Protein AF-A0A7C1G8N1-F1 (afdb_monomer_lite)

Structure (mmCIF, N/CA/C/O backbone):
data_AF-A0A7C1G8N1-F1
#
_entry.id   AF-A0A7C1G8N1-F1
#
loop_
_atom_site.group_PDB
_atom_site.id
_atom_site.type_symbol
_atom_site.label_atom_id
_atom_site.label_alt_id
_atom_site.label_comp_id
_atom_site.label_asym_id
_atom_site.label_entity_id
_atom_site.label_seq_id
_atom_site.pdbx_PDB_ins_code
_atom_site.Cartn_x
_atom_site.Cartn_y
_atom_site.Cartn_z
_atom_site.occupancy
_atom_site.B_iso_or_equiv
_atom_site.auth_seq_id
_atom_site.auth_comp_id
_atom_site.auth_asym_id
_atom_site.auth_atom_id
_atom_site.pdbx_PDB_model_num
ATOM 1 N N . MET A 1 1 ? 39.750 -7.273 -23.160 1.00 39.16 1 MET A N 1
ATOM 2 C CA . MET A 1 1 ? 38.317 -7.618 -23.248 1.00 39.16 1 MET A CA 1
ATOM 3 C C . MET A 1 1 ? 37.684 -7.225 -21.928 1.00 39.16 1 MET A C 1
ATOM 5 O O . MET A 1 1 ? 37.969 -7.877 -20.934 1.00 39.16 1 MET A O 1
ATOM 9 N N . GLY A 1 2 ? 36.960 -6.104 -21.889 1.00 48.25 2 GLY A N 1
ATOM 10 C CA . GLY A 1 2 ? 36.219 -5.700 -20.692 1.00 48.25 2 GLY A CA 1
ATOM 11 C C . GLY A 1 2 ? 35.020 -6.625 -20.509 1.00 48.25 2 GLY A C 1
ATOM 12 O O . GLY A 1 2 ? 34.339 -6.934 -21.484 1.00 48.25 2 GLY A O 1
ATOM 13 N N . VAL A 1 3 ? 34.811 -7.122 -19.295 1.00 52.34 3 VAL A N 1
ATOM 14 C CA . VAL A 1 3 ? 33.658 -7.964 -18.966 1.00 52.34 3 VAL A CA 1
ATOM 15 C C . VAL A 1 3 ? 32.411 -7.081 -19.012 1.00 52.34 3 VAL A C 1
ATOM 17 O O . VAL A 1 3 ? 32.377 -6.035 -18.369 1.00 52.34 3 VAL A O 1
ATOM 20 N N . LEU A 1 4 ? 31.404 -7.473 -19.796 1.00 62.47 4 LEU A N 1
ATOM 21 C CA . LEU A 1 4 ? 30.085 -6.843 -19.753 1.00 62.47 4 LEU A CA 1
ATOM 22 C C . LEU A 1 4 ? 29.439 -7.223 -18.416 1.00 62.47 4 LEU A C 1
ATOM 24 O O . LEU A 1 4 ? 28.955 -8.343 -18.256 1.00 62.47 4 LEU A O 1
ATOM 28 N N . GLU A 1 5 ? 29.491 -6.329 -17.431 1.00 71.38 5 GLU A N 1
ATOM 29 C CA . GLU A 1 5 ? 28.853 -6.576 -16.140 1.00 71.38 5 GLU A CA 1
ATOM 30 C C . GLU A 1 5 ? 27.333 -6.423 -16.268 1.00 71.38 5 GLU A C 1
ATOM 32 O O . GLU A 1 5 ? 26.799 -5.318 -16.396 1.00 71.38 5 GLU A O 1
ATOM 37 N N . GLU A 1 6 ? 26.619 -7.552 -16.229 1.00 81.25 6 GLU A N 1
ATOM 38 C CA . GLU A 1 6 ? 25.166 -7.548 -16.069 1.00 81.25 6 GLU A CA 1
ATOM 39 C C . GLU A 1 6 ? 24.808 -6.919 -14.716 1.00 81.25 6 GLU A C 1
ATOM 41 O O . GLU A 1 6 ? 25.308 -7.335 -13.668 1.00 81.25 6 GLU A O 1
ATOM 46 N N . ARG A 1 7 ? 23.897 -5.941 -14.719 1.00 85.56 7 ARG A N 1
ATOM 47 C CA . ARG A 1 7 ? 23.351 -5.380 -13.480 1.00 85.56 7 ARG A CA 1
ATOM 48 C C . ARG A 1 7 ? 22.032 -6.036 -13.143 1.00 85.56 7 ARG A C 1
ATOM 50 O O . ARG A 1 7 ? 21.116 -6.088 -13.961 1.00 85.56 7 ARG A O 1
ATOM 57 N N . PHE A 1 8 ? 21.926 -6.477 -11.900 1.00 90.94 8 PHE A N 1
ATOM 58 C CA . PHE A 1 8 ? 20.728 -7.089 -11.359 1.00 90.94 8 PHE A CA 1
ATOM 59 C C . PHE A 1 8 ? 20.301 -6.373 -10.086 1.00 90.94 8 PHE A C 1
ATOM 61 O O . PHE A 1 8 ? 21.121 -6.106 -9.206 1.00 90.94 8 PHE A O 1
ATOM 68 N N . PHE A 1 9 ? 19.013 -6.064 -9.980 1.00 92.62 9 PHE A N 1
ATOM 69 C CA . PHE A 1 9 ? 18.441 -5.519 -8.757 1.00 92.62 9 PHE A CA 1
ATOM 70 C C . PHE A 1 9 ? 17.003 -5.993 -8.559 1.00 92.62 9 PHE A C 1
ATOM 72 O O . PHE A 1 9 ? 16.315 -6.405 -9.494 1.00 92.62 9 PHE A O 1
ATOM 79 N N . LYS A 1 10 ? 16.566 -5.942 -7.301 1.00 93.12 10 LYS A N 1
ATOM 80 C CA . LYS A 1 10 ? 15.246 -6.379 -6.854 1.00 93.12 10 LYS A CA 1
ATOM 81 C C . LYS A 1 10 ? 14.488 -5.190 -6.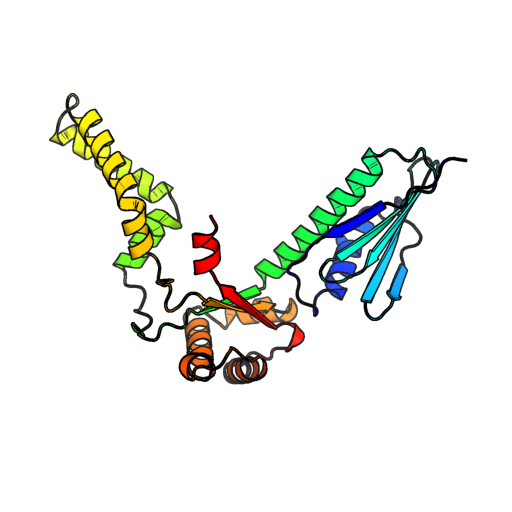283 1.00 93.12 10 LYS A C 1
ATOM 83 O O . LYS A 1 10 ? 15.051 -4.436 -5.491 1.00 93.12 10 LYS A O 1
ATOM 88 N N . ILE A 1 11 ? 13.226 -5.044 -6.665 1.00 90.19 11 ILE A N 1
ATOM 89 C CA . ILE A 1 11 ? 12.316 -4.031 -6.127 1.00 90.19 11 ILE A CA 1
ATOM 90 C C . ILE A 1 11 ? 11.229 -4.767 -5.348 1.00 90.19 11 ILE A C 1
ATOM 92 O O . ILE A 1 11 ? 10.489 -5.566 -5.919 1.00 90.19 11 ILE A O 1
ATOM 96 N N . GLN A 1 12 ? 11.155 -4.541 -4.035 1.00 87.62 12 GLN A N 1
ATOM 97 C CA . GLN A 1 12 ? 10.036 -5.060 -3.248 1.00 87.62 12 GLN A CA 1
ATOM 98 C C . GLN A 1 12 ? 8.759 -4.340 -3.655 1.00 87.62 12 GLN A C 1
ATOM 100 O O . GLN A 1 12 ? 8.785 -3.131 -3.872 1.00 87.62 12 GLN A O 1
ATOM 105 N N . THR A 1 13 ? 7.665 -5.090 -3.753 1.00 82.12 13 THR A N 1
ATOM 106 C CA . THR A 1 13 ? 6.373 -4.529 -4.127 1.00 82.12 13 THR A CA 1
ATOM 107 C C . THR A 1 13 ? 5.274 -5.013 -3.194 1.00 82.12 13 THR A C 1
ATOM 109 O O . THR A 1 13 ? 5.288 -6.154 -2.729 1.00 82.12 13 THR A O 1
ATOM 112 N N . GLU A 1 14 ? 4.308 -4.148 -2.904 1.00 76.19 14 GLU A N 1
ATOM 113 C CA . GLU A 1 14 ? 3.117 -4.516 -2.130 1.00 76.19 14 GLU A CA 1
ATOM 114 C C . GLU A 1 14 ? 1.948 -4.991 -3.005 1.00 76.19 14 GLU A C 1
ATOM 116 O O . GLU A 1 14 ? 0.894 -5.365 -2.485 1.00 76.19 14 GLU A O 1
ATOM 121 N N . VAL A 1 15 ? 2.137 -5.009 -4.325 1.00 77.00 15 VAL A N 1
ATOM 122 C CA . VAL A 1 15 ? 1.122 -5.397 -5.305 1.00 77.00 15 VAL A CA 1
ATOM 123 C C . VAL A 1 15 ? 0.741 -6.872 -5.137 1.00 77.00 15 VAL A C 1
ATOM 125 O O . VAL A 1 15 ? 1.596 -7.758 -5.052 1.00 77.00 15 VAL A O 1
ATOM 128 N N . SER A 1 16 ? -0.566 -7.149 -5.110 1.00 73.50 16 SER A N 1
ATOM 129 C CA . SER A 1 16 ? -1.076 -8.524 -5.059 1.00 73.50 16 SER A CA 1
ATOM 130 C C . SER A 1 16 ? -0.846 -9.273 -6.384 1.00 73.50 16 SER A C 1
ATOM 132 O O . SER A 1 16 ? -0.759 -8.639 -7.439 1.00 73.50 16 SER A O 1
ATOM 134 N N . PRO A 1 17 ? -0.770 -10.619 -6.373 1.00 75.31 17 PRO A N 1
ATOM 135 C CA . PRO A 1 17 ? -0.497 -11.409 -7.576 1.00 75.31 17 PRO A CA 1
ATOM 136 C C . PRO A 1 17 ? -1.409 -11.100 -8.774 1.00 75.31 17 PRO A C 1
ATOM 138 O O . PRO A 1 17 ? -0.919 -11.078 -9.900 1.00 75.31 17 PRO A O 1
ATOM 141 N N . ALA A 1 18 ? -2.685 -10.769 -8.536 1.00 77.81 18 ALA A N 1
ATOM 142 C CA . ALA A 1 18 ? -3.655 -10.414 -9.579 1.00 77.81 18 ALA A CA 1
ATOM 143 C C . ALA A 1 18 ? -3.198 -9.266 -10.493 1.00 77.81 18 ALA A C 1
ATOM 145 O O . ALA A 1 18 ? -3.521 -9.246 -11.676 1.00 77.81 18 ALA A O 1
ATOM 146 N N . TYR A 1 19 ? -2.424 -8.320 -9.956 1.00 83.62 19 TYR A N 1
ATOM 147 C CA . TYR A 1 19 ? -2.029 -7.100 -10.662 1.00 83.62 19 TYR A CA 1
ATOM 148 C C . TYR A 1 19 ? -0.578 -7.140 -11.154 1.00 83.62 19 TYR A C 1
ATOM 150 O O . TYR A 1 19 ? -0.055 -6.137 -11.635 1.00 83.62 19 TYR A O 1
ATOM 158 N N . GLN A 1 20 ? 0.098 -8.289 -11.060 1.00 83.94 20 GLN A N 1
ATOM 159 C CA . GLN A 1 20 ? 1.473 -8.435 -11.546 1.00 83.94 20 GLN A CA 1
ATOM 160 C C . GLN A 1 20 ? 1.572 -8.288 -13.073 1.00 83.94 20 GLN A C 1
ATOM 162 O O . GLN A 1 20 ? 2.489 -7.628 -13.564 1.00 83.94 20 GLN A O 1
ATOM 167 N N . SER A 1 21 ? 0.609 -8.829 -13.828 1.00 85.94 21 SER A N 1
ATOM 168 C CA . SER A 1 21 ? 0.533 -8.614 -15.285 1.00 85.94 21 SER A CA 1
ATOM 169 C C . SER A 1 21 ? 0.231 -7.146 -15.617 1.00 85.94 21 SER A C 1
ATOM 171 O O . SER A 1 21 ? 0.841 -6.551 -16.515 1.00 85.94 21 SER A O 1
ATOM 173 N N . ASP A 1 22 ? -0.665 -6.533 -14.838 1.00 89.88 22 ASP A N 1
ATOM 174 C CA . ASP A 1 22 ? -1.043 -5.128 -14.984 1.00 89.88 22 ASP A CA 1
ATOM 175 C C . ASP A 1 22 ? 0.130 -4.190 -14.702 1.00 89.88 22 ASP A C 1
ATOM 177 O O . ASP A 1 22 ? 0.269 -3.178 -15.388 1.00 89.88 22 ASP A O 1
ATOM 181 N N . LEU A 1 23 ? 1.021 -4.547 -13.771 1.00 92.69 23 LEU A N 1
ATOM 182 C CA . LEU A 1 23 ? 2.243 -3.796 -13.507 1.00 92.69 23 LEU A CA 1
ATOM 183 C C . LEU A 1 23 ? 3.134 -3.725 -14.753 1.00 92.69 23 LEU A C 1
ATOM 185 O O . LEU A 1 23 ? 3.598 -2.647 -15.126 1.00 92.69 23 LEU A O 1
ATOM 189 N N . LEU A 1 24 ? 3.357 -4.853 -15.436 1.00 94.06 24 LEU A N 1
ATOM 190 C CA . LEU A 1 24 ? 4.162 -4.869 -16.662 1.00 94.06 24 LEU A CA 1
ATOM 191 C C . LEU A 1 24 ? 3.499 -4.052 -17.775 1.00 94.06 24 LEU A C 1
ATOM 193 O O . LEU A 1 24 ? 4.167 -3.293 -18.481 1.00 94.06 24 LEU A O 1
ATOM 197 N N . MET A 1 25 ? 2.176 -4.164 -17.912 1.00 93.50 25 MET A N 1
ATOM 198 C CA . MET A 1 25 ? 1.410 -3.340 -18.848 1.00 93.50 25 MET A CA 1
ATOM 199 C C . MET A 1 25 ? 1.512 -1.847 -18.500 1.00 93.50 25 MET A C 1
ATOM 201 O O . MET A 1 25 ? 1.612 -1.005 -19.396 1.00 93.50 25 MET A O 1
ATOM 205 N N . PHE A 1 26 ? 1.516 -1.506 -17.213 1.00 94.25 26 PHE A N 1
ATOM 206 C CA . PHE A 1 26 ? 1.665 -0.141 -16.736 1.00 94.25 26 PHE A CA 1
ATOM 207 C C . PHE A 1 26 ? 3.043 0.425 -17.077 1.00 94.25 26 PHE A C 1
ATOM 209 O O . PHE A 1 26 ? 3.115 1.514 -17.647 1.00 94.25 26 PHE A O 1
ATOM 216 N N . ILE A 1 27 ? 4.120 -0.332 -16.834 1.00 95.31 27 ILE A N 1
ATOM 217 C CA . ILE A 1 27 ? 5.485 0.046 -17.235 1.00 95.31 27 ILE A CA 1
ATOM 218 C C . ILE A 1 27 ? 5.538 0.284 -18.744 1.00 95.31 27 ILE A C 1
ATOM 220 O O . ILE A 1 27 ? 5.981 1.341 -19.188 1.00 95.31 27 ILE A O 1
ATOM 224 N N . TYR A 1 28 ? 5.009 -0.637 -19.551 1.00 95.44 28 TYR A N 1
ATOM 225 C CA . TYR A 1 28 ? 4.953 -0.449 -20.999 1.00 95.44 28 TYR A CA 1
ATOM 226 C C . TYR A 1 28 ? 4.246 0.862 -21.386 1.00 95.44 28 TYR A C 1
ATOM 228 O O . TYR A 1 28 ? 4.793 1.675 -22.134 1.00 95.44 28 TYR A O 1
ATOM 236 N N . ARG A 1 29 ? 3.057 1.124 -20.833 1.00 95.38 29 ARG A N 1
ATOM 237 C CA . ARG A 1 29 ? 2.249 2.304 -21.178 1.00 95.38 29 ARG A CA 1
ATOM 238 C C . ARG A 1 29 ? 2.819 3.627 -20.667 1.00 95.38 29 ARG A C 1
ATOM 240 O O . ARG A 1 29 ? 2.626 4.646 -21.325 1.00 95.38 29 ARG A O 1
ATOM 247 N N . LYS A 1 30 ? 3.440 3.644 -19.486 1.00 95.19 30 LYS A N 1
ATOM 248 C CA . LYS A 1 30 ? 3.872 4.877 -18.804 1.00 95.19 30 LYS A CA 1
ATOM 249 C C . LYS A 1 30 ? 5.350 5.187 -18.977 1.00 95.19 30 LYS A C 1
ATOM 251 O O . LYS A 1 30 ? 5.705 6.359 -18.949 1.00 95.19 30 LYS A O 1
ATOM 256 N N . TYR A 1 31 ? 6.179 4.171 -19.186 1.00 94.62 31 TYR A N 1
ATOM 257 C CA . TYR A 1 31 ? 7.619 4.336 -19.343 1.00 94.62 31 TYR A CA 1
ATOM 258 C C . TYR A 1 31 ? 8.061 4.219 -20.806 1.00 94.62 31 TYR A C 1
ATOM 260 O O . TYR A 1 31 ? 8.778 5.083 -21.303 1.00 94.62 31 TYR A O 1
ATOM 268 N N . ILE A 1 32 ? 7.585 3.197 -21.526 1.00 94.25 32 ILE A N 1
ATOM 269 C CA . ILE A 1 32 ? 8.073 2.892 -22.881 1.00 94.25 32 ILE A CA 1
ATOM 270 C C . ILE A 1 32 ? 7.339 3.717 -23.943 1.00 94.25 32 ILE A C 1
ATOM 272 O O . ILE A 1 32 ? 7.969 4.427 -24.724 1.00 94.25 32 ILE A O 1
ATOM 276 N N . VAL A 1 33 ? 6.003 3.657 -23.976 1.00 94.94 33 VAL A N 1
ATOM 277 C CA . VAL A 1 33 ? 5.182 4.295 -25.026 1.00 94.94 33 VAL A CA 1
ATOM 278 C C . VAL A 1 33 ? 5.439 5.806 -25.184 1.00 94.94 33 VAL A C 1
ATOM 280 O O . VAL A 1 33 ? 5.590 6.243 -26.328 1.00 94.94 33 VAL A O 1
ATOM 283 N N . PRO A 1 34 ? 5.547 6.623 -24.113 1.00 94.44 34 PRO A N 1
ATOM 284 C CA . PRO A 1 34 ? 5.782 8.064 -24.258 1.00 94.44 34 PRO A CA 1
ATOM 285 C C . PRO A 1 34 ? 7.103 8.406 -24.956 1.00 94.44 34 PRO A C 1
ATOM 287 O O . PRO A 1 34 ? 7.215 9.457 -25.583 1.00 94.44 34 PRO A O 1
ATOM 290 N N . PHE A 1 35 ? 8.083 7.502 -24.891 1.00 91.88 35 PHE A N 1
ATOM 291 C CA . PHE A 1 35 ? 9.409 7.670 -25.477 1.00 91.88 35 PHE A CA 1
ATOM 292 C C . PHE A 1 35 ? 9.737 6.551 -26.472 1.00 91.88 35 PHE A C 1
ATOM 294 O O . PHE A 1 35 ? 10.899 6.178 -26.606 1.00 91.88 35 PHE A O 1
ATOM 301 N N . TYR A 1 36 ? 8.736 6.028 -27.194 1.00 90.69 36 TYR A N 1
ATOM 302 C CA . TYR A 1 36 ? 8.869 4.832 -28.043 1.00 90.69 36 TYR A CA 1
ATOM 303 C C . TYR A 1 36 ? 10.042 4.878 -29.037 1.00 90.69 36 TYR A C 1
ATOM 305 O O . TYR A 1 36 ? 10.566 3.835 -29.400 1.00 90.69 36 TYR A O 1
ATOM 313 N N . ARG A 1 37 ? 10.474 6.071 -29.472 1.00 90.75 37 ARG A N 1
ATOM 314 C CA . ARG A 1 37 ? 11.619 6.252 -30.385 1.00 90.75 37 ARG A CA 1
ATOM 315 C C . ARG A 1 37 ? 12.961 5.856 -29.770 1.00 90.75 37 ARG A C 1
ATOM 317 O O . ARG A 1 37 ? 13.879 5.521 -30.506 1.00 90.75 37 ARG A O 1
ATOM 324 N N . ASN A 1 38 ? 13.064 5.899 -28.446 1.00 92.81 38 ASN A N 1
ATOM 325 C CA . ASN A 1 38 ? 14.273 5.549 -27.706 1.00 92.81 38 ASN A CA 1
ATOM 326 C C . ASN A 1 38 ? 14.311 4.056 -27.354 1.00 92.81 38 ASN A C 1
ATOM 328 O O . ASN A 1 38 ? 15.274 3.606 -26.739 1.00 92.81 38 ASN A O 1
ATOM 332 N N . PHE A 1 39 ? 13.269 3.295 -27.702 1.00 94.25 39 PHE A N 1
ATOM 333 C CA . PHE A 1 39 ? 13.131 1.893 -27.334 1.00 94.25 39 PHE A CA 1
ATOM 334 C C . PHE A 1 39 ? 12.953 0.997 -28.562 1.00 94.25 39 PHE A C 1
ATOM 336 O O . PHE A 1 39 ? 12.280 1.354 -29.526 1.00 94.25 39 PHE A O 1
ATOM 343 N N . ALA A 1 40 ? 13.519 -0.205 -28.503 1.00 93.12 40 ALA A N 1
ATOM 344 C CA . ALA A 1 40 ? 13.363 -1.249 -29.510 1.00 93.12 40 ALA A CA 1
ATOM 345 C C . ALA A 1 40 ? 13.129 -2.617 -28.857 1.00 93.12 40 ALA A C 1
ATOM 347 O O . ALA A 1 40 ? 13.181 -2.751 -27.635 1.00 93.12 40 ALA A O 1
ATOM 348 N N . ASN A 1 41 ? 12.848 -3.633 -29.681 1.00 93.56 41 ASN A N 1
ATOM 349 C CA . ASN A 1 41 ? 12.724 -5.037 -29.267 1.00 93.56 41 ASN A CA 1
ATOM 350 C C . ASN A 1 41 ? 11.798 -5.259 -28.060 1.00 93.56 41 ASN A C 1
ATOM 352 O O . ASN A 1 41 ? 12.086 -6.081 -27.193 1.00 93.56 41 ASN A O 1
ATOM 356 N N . VAL A 1 42 ? 10.689 -4.519 -27.987 1.00 94.69 42 VAL A N 1
ATOM 357 C CA . VAL A 1 42 ? 9.741 -4.656 -26.879 1.00 94.69 42 VAL A CA 1
ATOM 358 C C . VAL A 1 42 ? 8.992 -5.977 -27.028 1.00 94.69 42 VAL A C 1
ATOM 360 O O . VAL A 1 42 ? 8.229 -6.164 -27.976 1.00 94.69 42 VAL A O 1
ATOM 363 N N . ARG A 1 43 ? 9.204 -6.897 -26.089 1.00 94.19 43 ARG A N 1
ATOM 364 C CA . ARG A 1 43 ? 8.595 -8.231 -26.075 1.00 94.19 43 ARG A CA 1
ATOM 365 C C . ARG A 1 43 ? 8.105 -8.600 -24.680 1.00 94.19 43 ARG A C 1
ATOM 367 O O . ARG A 1 43 ? 8.671 -8.180 -23.675 1.00 94.19 43 ARG A O 1
ATOM 374 N N . ARG A 1 44 ? 7.055 -9.421 -24.632 1.00 92.94 44 ARG A N 1
ATOM 375 C CA . ARG A 1 44 ? 6.556 -10.062 -23.410 1.00 92.94 44 ARG A CA 1
ATOM 376 C C . ARG A 1 44 ? 6.564 -11.570 -23.586 1.00 92.94 44 ARG A C 1
ATOM 378 O O . ARG A 1 44 ? 6.196 -12.061 -24.649 1.00 92.94 44 ARG A O 1
ATOM 385 N N . TRP A 1 45 ? 6.970 -12.285 -22.549 1.00 92.31 45 TRP A N 1
ATOM 386 C CA . TRP A 1 45 ? 6.891 -13.742 -22.495 1.00 92.31 45 TRP A CA 1
ATOM 387 C C . TRP A 1 45 ? 6.690 -14.206 -21.057 1.00 92.31 45 TRP A C 1
ATOM 389 O O . TRP A 1 45 ? 6.733 -13.408 -20.123 1.00 92.31 45 TRP A O 1
ATOM 399 N N . ILE A 1 46 ? 6.453 -15.502 -20.893 1.00 88.50 46 ILE A N 1
ATOM 400 C CA . ILE A 1 46 ? 6.333 -16.150 -19.591 1.00 88.50 46 ILE A CA 1
ATOM 401 C C . ILE A 1 46 ? 7.561 -17.038 -19.417 1.00 88.50 46 ILE A C 1
ATOM 403 O O . ILE A 1 46 ? 7.844 -17.869 -20.279 1.00 88.50 46 ILE A O 1
ATOM 407 N N . LEU A 1 47 ? 8.290 -16.848 -18.322 1.00 78.88 47 LEU A N 1
ATOM 408 C CA . LEU A 1 47 ? 9.431 -17.663 -17.923 1.00 78.88 47 LEU A CA 1
ATOM 409 C C . LEU A 1 47 ? 9.153 -18.216 -16.522 1.00 78.88 47 LEU A C 1
ATOM 411 O O . LEU A 1 47 ? 8.890 -17.451 -15.597 1.00 78.88 47 LEU A O 1
ATOM 415 N N . ASP A 1 48 ? 9.163 -19.540 -16.365 1.00 77.44 48 ASP A N 1
ATOM 416 C CA . ASP A 1 48 ? 8.924 -20.218 -15.079 1.00 77.44 48 ASP A CA 1
ATOM 417 C C . ASP A 1 48 ? 7.618 -19.793 -14.375 1.00 77.44 48 ASP A C 1
ATOM 419 O O . ASP A 1 48 ? 7.564 -19.624 -13.158 1.00 77.44 48 ASP A O 1
ATOM 423 N N . GLY A 1 49 ? 6.555 -19.563 -15.153 1.00 80.81 49 GLY A N 1
ATOM 424 C CA . GLY A 1 49 ? 5.255 -19.116 -14.637 1.00 80.81 49 GLY A CA 1
ATOM 425 C C . GLY A 1 49 ? 5.200 -17.642 -14.218 1.00 80.81 49 GLY A C 1
ATOM 426 O O . GLY A 1 49 ? 4.160 -17.193 -13.743 1.00 80.81 49 GLY A O 1
ATOM 427 N N . ARG A 1 50 ? 6.280 -16.876 -14.417 1.00 86.38 50 ARG A N 1
ATOM 428 C CA . ARG A 1 50 ? 6.332 -15.427 -14.193 1.00 86.38 50 ARG A CA 1
ATOM 429 C C . ARG A 1 50 ? 6.375 -14.689 -15.520 1.00 86.38 50 ARG A C 1
ATOM 431 O O . ARG A 1 50 ? 7.101 -15.066 -16.436 1.00 86.38 50 ARG A O 1
ATOM 438 N N . GLU A 1 51 ? 5.588 -13.630 -15.635 1.00 92.06 51 GLU A N 1
ATOM 439 C CA . GLU A 1 51 ? 5.635 -12.786 -16.822 1.00 92.06 51 GLU A CA 1
ATOM 440 C C . GLU A 1 51 ? 6.882 -11.900 -16.815 1.00 92.06 51 GLU A C 1
ATOM 442 O O . GLU A 1 51 ? 7.248 -11.320 -15.792 1.00 92.06 51 GLU A O 1
ATOM 447 N N . THR A 1 52 ? 7.496 -11.743 -17.983 1.00 94.75 52 THR A N 1
ATOM 448 C CA . THR A 1 52 ? 8.651 -10.876 -18.203 1.00 94.75 52 THR A CA 1
ATOM 449 C C . THR A 1 52 ? 8.348 -9.906 -19.338 1.00 94.75 52 THR A C 1
ATOM 451 O O . THR A 1 52 ? 7.900 -10.302 -20.415 1.00 94.75 52 THR A O 1
ATOM 454 N N . LEU A 1 53 ? 8.607 -8.621 -19.100 1.00 96.25 53 LEU A N 1
ATOM 455 C CA . LEU A 1 53 ? 8.657 -7.573 -20.113 1.00 96.25 53 LEU A CA 1
ATOM 456 C C . LEU A 1 53 ? 10.124 -7.278 -20.410 1.00 96.25 53 LEU A C 1
ATOM 458 O O . LEU A 1 53 ? 10.856 -6.906 -19.498 1.00 96.25 53 LEU A O 1
ATOM 462 N N . ALA A 1 54 ? 10.541 -7.376 -21.669 1.00 96.50 54 ALA A N 1
ATOM 463 C CA . ALA A 1 54 ? 11.849 -6.880 -22.069 1.00 96.50 54 ALA A CA 1
ATOM 464 C C . ALA A 1 54 ? 11.785 -5.871 -23.193 1.00 96.50 54 ALA A C 1
ATOM 466 O O . ALA A 1 54 ? 10.862 -5.869 -24.007 1.00 96.50 54 ALA A O 1
ATOM 467 N N . PHE A 1 55 ? 12.785 -5.007 -23.195 1.00 96.62 55 PHE A N 1
ATOM 468 C CA . PHE A 1 55 ? 12.939 -3.913 -24.129 1.00 96.62 55 PHE A CA 1
ATOM 469 C C . PHE A 1 55 ? 14.406 -3.495 -24.180 1.00 96.62 55 PHE A C 1
ATOM 471 O O . PHE A 1 55 ? 15.152 -3.672 -23.219 1.00 96.62 55 PHE A O 1
ATOM 478 N N . THR A 1 56 ? 14.801 -2.900 -25.295 1.00 95.62 56 THR A N 1
ATOM 479 C CA . THR A 1 56 ? 16.138 -2.346 -25.495 1.00 95.62 56 THR A CA 1
ATOM 480 C C . THR A 1 56 ? 16.047 -0.825 -25.455 1.00 95.62 56 THR A C 1
ATOM 482 O O . THR A 1 56 ? 15.288 -0.251 -26.234 1.00 95.62 56 THR A O 1
ATOM 485 N N . LEU A 1 57 ? 16.804 -0.162 -24.580 1.00 94.56 57 LEU A N 1
ATOM 486 C CA . LEU A 1 57 ? 17.009 1.288 -24.631 1.00 94.56 57 LEU A CA 1
ATOM 487 C C . LEU A 1 57 ? 18.138 1.603 -25.616 1.00 94.56 57 LEU A C 1
ATOM 489 O O . LEU A 1 57 ? 19.225 1.037 -25.507 1.00 94.56 57 LEU A O 1
ATOM 493 N N . LEU A 1 58 ? 17.888 2.524 -26.542 1.00 93.19 58 LEU A N 1
ATOM 494 C CA . LEU A 1 58 ? 18.834 2.953 -27.567 1.00 93.19 58 LEU A CA 1
ATOM 495 C C . LEU A 1 58 ? 19.469 4.298 -27.206 1.00 93.19 58 LEU A C 1
ATOM 497 O O . LEU A 1 58 ? 18.779 5.229 -26.780 1.00 93.19 58 LEU A O 1
ATOM 501 N N . ASP A 1 59 ? 20.775 4.423 -27.436 1.00 90.25 59 ASP A N 1
ATOM 502 C CA . ASP A 1 59 ? 21.440 5.723 -27.463 1.00 90.25 59 ASP A CA 1
ATOM 503 C C . ASP A 1 59 ? 20.922 6.566 -28.642 1.00 90.25 59 ASP A C 1
ATOM 505 O O . ASP A 1 59 ? 20.851 6.055 -29.764 1.00 90.25 59 ASP A O 1
ATOM 509 N N . PRO A 1 60 ? 20.628 7.865 -28.454 1.00 83.81 60 PRO A N 1
ATOM 510 C CA . PRO A 1 60 ? 20.217 8.741 -29.549 1.00 83.81 60 PRO A CA 1
ATOM 511 C C . PRO A 1 60 ? 21.217 8.823 -30.713 1.00 83.81 60 PRO A C 1
ATOM 513 O O . PRO A 1 60 ? 20.801 9.085 -31.838 1.00 83.81 60 PRO A O 1
ATOM 516 N N . ASN A 1 61 ? 22.514 8.597 -30.463 1.00 85.06 61 ASN A N 1
ATOM 517 C CA . ASN A 1 61 ? 23.558 8.592 -31.493 1.00 85.06 61 ASN A CA 1
ATOM 518 C C . ASN A 1 61 ? 23.897 7.174 -31.990 1.00 85.06 61 ASN A C 1
ATOM 520 O O . ASN A 1 61 ? 24.789 7.018 -32.822 1.00 85.06 61 ASN A O 1
ATOM 524 N N . GLY A 1 62 ? 23.208 6.140 -31.491 1.00 82.44 62 GLY A N 1
ATOM 525 C CA . GLY A 1 62 ? 23.408 4.742 -31.877 1.00 82.44 62 GLY A CA 1
ATOM 526 C C . GLY A 1 62 ? 24.719 4.121 -31.387 1.00 82.44 62 GLY A C 1
ATOM 527 O O . GLY A 1 62 ? 25.115 3.078 -31.900 1.00 82.44 62 GLY A O 1
ATOM 528 N N . LEU A 1 63 ? 25.406 4.745 -30.424 1.00 86.19 63 LEU A N 1
ATOM 529 C CA . LEU A 1 63 ? 26.725 4.294 -29.963 1.00 86.19 63 LEU A CA 1
ATOM 530 C C . LEU A 1 63 ? 26.657 3.100 -29.006 1.00 86.19 63 LEU A C 1
ATOM 532 O O . LEU A 1 63 ? 27.616 2.342 -28.892 1.00 86.19 63 LEU A O 1
ATOM 536 N N . TRP A 1 64 ? 25.542 2.945 -28.300 1.00 90.56 64 TRP A N 1
ATOM 537 C CA . TRP A 1 64 ? 25.334 1.879 -27.330 1.00 90.56 64 TRP A CA 1
ATOM 538 C C . TRP A 1 64 ? 23.843 1.578 -27.163 1.00 90.56 64 TRP A C 1
ATOM 540 O O . TRP A 1 64 ? 22.973 2.359 -27.560 1.00 90.56 64 TRP A O 1
ATOM 550 N N . TYR A 1 65 ? 23.544 0.432 -26.562 1.00 92.81 65 TYR A N 1
ATOM 551 C CA . TYR A 1 65 ? 22.201 0.068 -26.137 1.00 92.81 65 TYR A CA 1
ATOM 552 C C . TYR A 1 65 ? 22.236 -0.679 -24.803 1.00 92.81 65 TYR A C 1
ATOM 554 O O . TYR A 1 65 ? 23.281 -1.159 -24.358 1.00 92.81 65 TYR A O 1
ATOM 562 N N . VAL A 1 66 ? 21.084 -0.755 -24.142 1.00 94.75 66 VAL A N 1
ATOM 563 C CA . VAL A 1 66 ? 20.913 -1.523 -22.906 1.00 94.75 66 VAL A CA 1
ATOM 564 C C . VAL A 1 66 ? 19.683 -2.401 -23.046 1.00 94.75 66 VAL A C 1
ATOM 566 O O . VAL A 1 66 ? 18.574 -1.887 -23.186 1.00 94.75 66 VAL A O 1
ATOM 569 N N . ASP A 1 67 ? 19.873 -3.714 -22.977 1.00 95.56 67 ASP A N 1
ATOM 570 C CA . ASP A 1 67 ? 18.765 -4.660 -22.896 1.00 95.56 67 ASP A CA 1
ATOM 571 C C . ASP A 1 67 ? 18.285 -4.758 -21.452 1.00 95.56 67 ASP A C 1
ATOM 573 O O . ASP A 1 67 ? 19.071 -4.998 -20.534 1.00 95.56 67 ASP A O 1
ATOM 577 N N . VAL A 1 68 ? 16.988 -4.564 -21.246 1.00 96.12 68 VAL A N 1
ATOM 578 C CA . VAL A 1 68 ? 16.354 -4.578 -19.931 1.00 96.12 68 VAL A CA 1
ATOM 579 C C . VAL A 1 68 ? 15.289 -5.659 -19.909 1.00 96.12 68 VAL A C 1
ATOM 581 O O . VAL A 1 68 ? 14.434 -5.706 -20.789 1.00 96.12 68 VAL A O 1
ATOM 584 N N . GLU A 1 69 ? 15.312 -6.500 -18.880 1.00 96.06 69 GLU A N 1
ATOM 585 C CA . GLU A 1 69 ? 14.283 -7.500 -18.608 1.00 96.06 69 GLU A CA 1
ATOM 586 C C . GLU A 1 69 ? 13.691 -7.237 -17.224 1.00 96.06 69 GLU A C 1
ATOM 588 O O . GLU A 1 69 ? 14.407 -7.232 -16.223 1.00 96.06 69 GLU A O 1
ATOM 593 N N . VAL A 1 70 ? 12.379 -7.022 -17.168 1.00 95.56 70 VAL A N 1
ATOM 594 C CA . VAL A 1 70 ? 11.604 -6.822 -15.942 1.00 95.56 70 VAL A CA 1
ATOM 595 C C . VAL A 1 70 ? 10.697 -8.029 -15.762 1.00 95.56 70 VAL A C 1
ATOM 597 O O . VAL A 1 70 ? 9.745 -8.215 -16.517 1.00 95.56 70 VAL A O 1
ATOM 600 N N . THR A 1 71 ? 10.998 -8.858 -14.769 1.00 94.38 71 THR A N 1
ATOM 601 C CA . THR A 1 71 ? 10.214 -10.050 -14.432 1.00 94.38 71 THR A CA 1
ATOM 602 C C . THR A 1 71 ? 9.303 -9.743 -13.254 1.00 94.38 71 THR A C 1
ATOM 604 O O . THR A 1 71 ? 9.766 -9.336 -12.184 1.00 94.38 71 THR A O 1
ATOM 607 N N . ALA A 1 72 ? 8.001 -9.921 -13.460 1.00 91.25 72 ALA A N 1
ATOM 608 C CA . ALA A 1 72 ? 6.997 -9.695 -12.439 1.00 91.25 72 ALA A CA 1
ATOM 609 C C . ALA A 1 72 ? 7.111 -10.733 -11.315 1.00 91.25 72 ALA A C 1
ATOM 611 O O . ALA A 1 72 ? 7.418 -11.906 -11.535 1.00 91.25 72 ALA A O 1
ATOM 612 N N . GLY A 1 73 ? 6.868 -10.280 -10.092 1.00 87.00 73 GLY A N 1
ATOM 613 C CA . GLY A 1 73 ? 6.955 -11.095 -8.892 1.00 87.00 73 GLY A CA 1
ATOM 614 C C . GLY A 1 73 ? 7.007 -10.217 -7.651 1.00 87.00 73 GLY A C 1
ATOM 615 O O . GLY A 1 73 ? 6.947 -8.991 -7.741 1.00 87.00 73 GLY A O 1
ATOM 616 N N . ASN A 1 74 ? 7.137 -10.849 -6.489 1.00 85.44 74 ASN A N 1
ATOM 617 C CA . ASN A 1 74 ? 7.456 -10.153 -5.252 1.00 85.44 74 ASN A CA 1
ATOM 618 C C . ASN A 1 74 ? 8.695 -10.803 -4.617 1.00 85.44 74 ASN A C 1
ATOM 620 O O . ASN A 1 74 ? 8.567 -11.872 -4.013 1.00 85.44 74 ASN A O 1
ATOM 624 N N . PRO A 1 75 ? 9.896 -10.219 -4.789 1.00 90.88 75 PRO A N 1
ATOM 625 C CA . PRO A 1 75 ? 10.174 -8.918 -5.415 1.00 90.88 75 PRO A CA 1
ATOM 626 C C . PRO A 1 75 ? 10.123 -8.940 -6.956 1.00 90.88 75 PRO A C 1
ATOM 628 O O . PRO A 1 75 ? 10.282 -9.993 -7.572 1.00 90.88 75 PRO A O 1
ATOM 631 N N . VAL A 1 76 ? 9.955 -7.765 -7.571 1.00 92.56 76 VAL A N 1
ATOM 632 C CA . VAL A 1 76 ? 10.137 -7.552 -9.017 1.00 92.56 76 VAL A CA 1
ATOM 633 C C . VAL A 1 76 ? 11.626 -7.623 -9.329 1.00 92.56 76 VAL A C 1
ATOM 635 O O . VAL A 1 76 ? 12.442 -6.961 -8.680 1.00 92.56 76 VAL A O 1
ATOM 638 N N . GLU A 1 77 ? 11.987 -8.428 -10.321 1.00 94.44 77 GLU A N 1
ATOM 639 C CA . GLU A 1 77 ? 13.377 -8.687 -10.687 1.00 94.44 77 GLU A CA 1
ATOM 640 C C . GLU A 1 77 ? 13.725 -7.949 -11.976 1.00 94.44 77 GLU A C 1
ATOM 642 O O . GLU A 1 77 ? 13.055 -8.124 -12.993 1.00 94.44 77 GLU A O 1
ATOM 647 N N . VAL A 1 78 ? 14.780 -7.130 -11.940 1.00 95.31 78 VAL A N 1
ATOM 648 C CA . VAL A 1 78 ? 15.237 -6.369 -13.106 1.00 95.31 78 VAL A CA 1
ATOM 649 C C . VAL A 1 78 ? 16.661 -6.765 -13.465 1.00 95.31 78 VAL A C 1
ATOM 651 O O . VAL A 1 78 ? 17.565 -6.719 -12.626 1.00 95.31 78 VAL A O 1
ATOM 654 N N . ARG A 1 79 ? 16.861 -7.128 -14.732 1.00 95.00 79 ARG A N 1
ATOM 655 C CA . ARG A 1 79 ? 18.167 -7.410 -15.334 1.00 95.00 79 ARG A CA 1
ATOM 656 C C . ARG A 1 79 ? 18.466 -6.366 -16.396 1.00 95.00 79 ARG A C 1
ATOM 658 O O . ARG A 1 79 ? 17.613 -6.088 -17.230 1.00 95.00 79 ARG A O 1
ATOM 665 N N . MET A 1 80 ? 19.673 -5.814 -16.374 1.00 94.62 80 MET A N 1
ATOM 666 C CA . MET A 1 80 ? 20.170 -4.882 -17.383 1.00 94.62 80 MET A CA 1
ATOM 667 C C . MET A 1 80 ? 21.471 -5.417 -17.970 1.00 94.62 80 MET A C 1
ATOM 669 O O . MET A 1 80 ? 22.415 -5.705 -17.230 1.00 94.62 80 MET A O 1
ATOM 673 N N . LYS A 1 81 ? 21.523 -5.524 -19.296 1.00 94.00 81 LYS A N 1
ATOM 674 C CA . LYS A 1 81 ? 22.696 -5.960 -20.050 1.00 94.00 81 LYS A CA 1
ATOM 675 C C . LYS A 1 81 ? 23.139 -4.825 -20.977 1.00 94.00 81 LYS A C 1
ATOM 677 O O . LYS A 1 81 ? 22.480 -4.586 -21.990 1.00 94.00 81 LYS A O 1
ATOM 682 N N . PRO A 1 82 ? 24.190 -4.069 -20.620 1.00 92.69 82 PRO A N 1
ATOM 683 C CA . PRO A 1 82 ? 24.740 -3.055 -21.510 1.00 92.69 82 PRO A CA 1
ATOM 684 C C . PRO A 1 82 ? 25.430 -3.716 -22.711 1.00 92.69 82 PRO A C 1
ATOM 686 O O . PRO A 1 82 ? 26.018 -4.788 -22.579 1.00 92.69 82 PRO A O 1
ATOM 689 N N . SER A 1 83 ? 25.385 -3.065 -23.873 1.00 89.44 83 SER A N 1
ATOM 690 C CA . SER A 1 83 ? 26.047 -3.547 -25.091 1.00 89.44 83 SER A CA 1
ATOM 691 C C . SER A 1 83 ? 27.568 -3.389 -25.068 1.00 89.44 83 SER A C 1
ATOM 693 O O . SER A 1 83 ? 28.273 -4.133 -25.744 1.00 89.44 83 SER A O 1
ATOM 695 N N . ASP A 1 84 ? 28.068 -2.392 -24.332 1.00 83.50 84 ASP A N 1
ATOM 696 C CA . ASP A 1 84 ? 29.481 -2.015 -24.264 1.00 83.50 84 ASP A CA 1
ATOM 697 C C . ASP A 1 84 ? 29.857 -1.615 -22.821 1.00 83.50 84 ASP A C 1
ATOM 699 O O . ASP A 1 84 ? 29.032 -1.003 -22.131 1.00 83.50 84 ASP A O 1
ATOM 703 N N . PRO A 1 85 ? 31.084 -1.908 -22.344 1.00 78.44 85 PRO A N 1
ATOM 704 C CA . PRO A 1 85 ? 31.560 -1.451 -21.035 1.00 78.44 85 PRO A CA 1
ATOM 705 C C . PRO A 1 85 ? 31.560 0.077 -20.844 1.00 78.44 85 PRO A C 1
ATOM 707 O O . PRO A 1 85 ? 31.571 0.546 -19.711 1.00 78.44 85 PRO A O 1
ATOM 710 N N . ASN A 1 86 ? 31.549 0.857 -21.928 1.00 80.12 86 ASN A N 1
ATOM 711 C CA . ASN A 1 86 ? 31.552 2.321 -21.909 1.00 80.12 86 ASN A CA 1
ATOM 712 C C . ASN A 1 86 ? 30.153 2.945 -21.776 1.00 80.12 86 ASN A C 1
ATOM 714 O O . ASN A 1 86 ? 30.032 4.172 -21.838 1.00 80.12 86 ASN A O 1
ATOM 718 N N . VAL A 1 87 ? 29.089 2.146 -21.613 1.00 85.94 87 VAL A N 1
ATOM 719 C CA . VAL A 1 87 ? 27.754 2.688 -21.322 1.00 85.94 87 VAL A CA 1
ATOM 720 C C . VAL A 1 87 ? 27.834 3.536 -20.046 1.00 85.94 87 VAL A C 1
ATOM 722 O O . VAL A 1 87 ? 28.230 3.019 -19.000 1.00 85.94 87 VAL A O 1
ATOM 725 N N . PRO A 1 88 ? 27.448 4.827 -20.078 1.00 87.81 88 PRO A N 1
ATOM 726 C CA . PRO A 1 88 ? 27.585 5.683 -18.909 1.00 87.81 88 PRO A CA 1
ATOM 727 C C . PRO A 1 88 ? 26.743 5.181 -17.732 1.00 87.81 88 PRO A C 1
ATOM 729 O O . PRO A 1 88 ? 25.531 4.998 -17.860 1.00 87.81 88 PRO A O 1
ATOM 732 N N . ASP A 1 89 ? 27.345 5.083 -16.545 1.00 88.31 89 ASP A N 1
ATOM 733 C CA . ASP A 1 89 ? 26.656 4.665 -15.312 1.00 88.31 89 ASP A CA 1
ATOM 734 C C . ASP A 1 89 ? 25.398 5.480 -15.009 1.00 88.31 89 ASP A C 1
ATOM 736 O O . ASP A 1 89 ? 24.411 4.965 -14.481 1.00 88.31 89 ASP A O 1
ATOM 740 N N . ARG A 1 90 ? 25.407 6.763 -15.386 1.00 90.81 90 ARG A N 1
ATOM 741 C CA . ARG A 1 90 ? 24.256 7.658 -15.246 1.00 90.81 90 ARG A CA 1
ATOM 742 C C . ARG A 1 90 ? 23.023 7.135 -15.988 1.00 90.81 90 ARG A C 1
ATOM 744 O O . ARG A 1 90 ? 21.916 7.331 -15.502 1.00 90.81 90 ARG A O 1
ATOM 751 N N . VAL A 1 91 ? 23.199 6.475 -17.134 1.00 90.94 91 VAL A N 1
ATOM 752 C CA . VAL A 1 91 ? 22.097 5.876 -17.901 1.00 90.94 91 VAL A CA 1
ATOM 753 C C . VAL A 1 91 ? 21.531 4.674 -17.154 1.00 90.94 91 VAL A C 1
ATOM 755 O O . VAL A 1 91 ? 20.322 4.598 -16.959 1.00 90.94 91 VAL A O 1
ATOM 758 N N . LEU A 1 92 ? 22.393 3.774 -16.674 1.00 91.69 92 LEU A N 1
ATOM 759 C CA . LEU A 1 92 ? 21.975 2.583 -15.927 1.00 91.69 92 LEU A CA 1
ATOM 760 C C . LEU A 1 92 ? 21.255 2.955 -14.623 1.00 91.69 92 LEU A C 1
ATOM 762 O O . LEU A 1 92 ? 20.220 2.378 -14.292 1.00 91.69 92 LEU A O 1
ATOM 766 N N . ASN A 1 93 ? 21.772 3.954 -13.903 1.00 93.62 93 ASN A N 1
ATOM 767 C CA . ASN A 1 93 ? 21.136 4.471 -12.693 1.00 93.62 93 ASN A CA 1
ATOM 768 C C . ASN A 1 93 ? 19.799 5.144 -13.004 1.00 93.62 93 ASN A C 1
ATOM 770 O O . ASN A 1 93 ? 18.835 4.918 -12.281 1.00 93.62 93 ASN A O 1
ATOM 774 N N . LYS A 1 94 ? 19.707 5.887 -14.113 1.00 93.44 94 LYS A N 1
ATOM 775 C CA . LYS A 1 94 ? 18.448 6.491 -14.546 1.00 93.44 94 LYS A CA 1
ATOM 776 C C . LYS A 1 94 ? 17.385 5.439 -14.874 1.00 93.44 94 LYS A C 1
ATOM 778 O O . LYS A 1 94 ? 16.266 5.575 -14.406 1.00 93.44 94 LYS A O 1
ATOM 783 N N . ILE A 1 95 ? 17.722 4.371 -15.608 1.00 93.69 95 ILE A N 1
ATOM 784 C CA . ILE A 1 95 ? 16.780 3.265 -15.874 1.00 93.69 95 ILE A CA 1
ATOM 785 C C . ILE A 1 95 ? 16.282 2.671 -14.553 1.00 93.69 95 ILE A C 1
ATOM 787 O O . ILE A 1 95 ? 15.084 2.469 -14.369 1.00 93.69 95 ILE A O 1
ATOM 791 N N . LYS A 1 96 ? 17.200 2.414 -13.613 1.00 94.44 96 LYS A N 1
ATOM 792 C CA . LYS A 1 96 ? 16.857 1.895 -12.287 1.00 94.44 96 LYS A CA 1
ATOM 793 C C . LYS A 1 96 ? 15.901 2.830 -11.539 1.00 94.44 96 LYS A C 1
ATOM 795 O O . LYS A 1 96 ? 14.883 2.361 -11.040 1.00 94.44 96 LYS A O 1
ATOM 800 N N . GLU A 1 97 ? 16.217 4.119 -11.455 1.00 95.25 97 GLU A N 1
ATOM 801 C CA . GLU A 1 97 ? 15.387 5.127 -10.785 1.00 95.25 97 GLU A CA 1
ATOM 802 C C . GLU A 1 97 ? 14.015 5.260 -11.451 1.00 95.25 97 GLU A C 1
ATOM 804 O O . GLU A 1 97 ? 12.999 5.158 -10.768 1.00 95.25 97 GLU A O 1
ATOM 809 N N . ASP A 1 98 ? 13.969 5.395 -12.776 1.00 95.19 98 ASP A N 1
ATOM 810 C CA . ASP A 1 98 ? 12.723 5.528 -13.530 1.00 95.19 98 ASP A CA 1
ATOM 811 C C . ASP A 1 98 ? 11.810 4.304 -13.335 1.00 95.19 98 ASP A C 1
ATOM 813 O O . ASP A 1 98 ? 10.597 4.456 -13.168 1.00 95.19 98 ASP A O 1
ATOM 817 N N . LEU A 1 99 ? 12.372 3.088 -13.313 1.00 95.00 99 LEU A N 1
ATOM 818 C CA . LEU A 1 99 ? 11.615 1.863 -13.042 1.00 95.00 99 LEU A CA 1
ATOM 819 C C . LEU A 1 99 ? 11.100 1.813 -11.601 1.00 95.00 99 LEU A C 1
ATOM 821 O O . LEU A 1 99 ? 9.933 1.480 -11.402 1.00 95.00 99 LEU A O 1
ATOM 825 N N . ILE A 1 100 ? 11.920 2.178 -10.608 1.00 94.56 100 ILE A N 1
ATOM 826 C CA . ILE A 1 100 ? 11.482 2.277 -9.204 1.00 94.56 100 ILE A CA 1
ATOM 827 C C . ILE A 1 100 ? 10.310 3.251 -9.091 1.00 94.56 100 ILE A C 1
ATOM 829 O O . ILE A 1 100 ? 9.271 2.897 -8.537 1.00 94.56 100 ILE A O 1
ATOM 833 N N . ILE A 1 101 ? 10.448 4.449 -9.660 1.00 94.88 101 ILE A N 1
ATOM 834 C CA . ILE A 1 101 ? 9.407 5.478 -9.620 1.00 94.88 101 ILE A CA 1
ATOM 835 C C . ILE A 1 101 ? 8.147 4.978 -10.340 1.00 94.88 101 ILE A C 1
ATOM 837 O O . ILE A 1 101 ? 7.045 5.134 -9.824 1.00 94.88 101 ILE A O 1
ATOM 841 N N . THR A 1 102 ? 8.277 4.345 -11.509 1.00 94.88 102 THR A N 1
ATOM 842 C CA . THR A 1 102 ? 7.127 3.830 -12.273 1.00 94.88 102 THR A CA 1
ATOM 843 C C . THR A 1 102 ? 6.368 2.752 -11.497 1.00 94.88 102 THR A C 1
ATOM 845 O O . THR A 1 102 ? 5.137 2.766 -11.480 1.00 94.88 102 THR A O 1
ATOM 848 N N . ILE A 1 103 ? 7.078 1.847 -10.818 1.00 94.00 103 ILE A N 1
ATOM 849 C CA . ILE A 1 103 ? 6.462 0.829 -9.955 1.00 94.00 103 ILE A CA 1
ATOM 850 C C . ILE A 1 103 ? 5.768 1.492 -8.757 1.00 94.00 103 ILE A C 1
ATOM 852 O O . ILE A 1 103 ? 4.618 1.170 -8.475 1.00 94.00 103 ILE A O 1
ATOM 856 N N . GLN A 1 104 ? 6.398 2.476 -8.108 1.00 93.00 104 GLN A N 1
ATOM 857 C CA . GLN A 1 104 ? 5.777 3.232 -7.010 1.00 93.00 104 GLN A CA 1
ATOM 858 C C . GLN A 1 104 ? 4.518 3.990 -7.456 1.00 93.00 104 GLN A C 1
ATOM 860 O O . GLN A 1 104 ? 3.516 4.001 -6.744 1.00 93.00 104 GLN A O 1
ATOM 865 N N . MET A 1 105 ? 4.522 4.588 -8.653 1.00 93.44 105 MET A N 1
ATOM 866 C CA . MET A 1 105 ? 3.330 5.237 -9.213 1.00 93.44 105 MET A CA 1
ATOM 867 C C . MET A 1 105 ? 2.182 4.241 -9.411 1.00 93.44 105 MET A C 1
ATOM 869 O O . MET A 1 105 ? 1.025 4.579 -9.159 1.00 93.44 105 MET A O 1
ATOM 873 N N . PHE A 1 106 ? 2.489 3.021 -9.855 1.00 92.31 106 PHE A N 1
ATOM 874 C CA . PHE A 1 106 ? 1.495 1.962 -9.993 1.00 92.31 106 PHE A CA 1
ATOM 875 C C . PHE A 1 106 ? 0.932 1.529 -8.636 1.00 92.31 106 PHE A C 1
ATOM 877 O O . PHE A 1 106 ? -0.285 1.432 -8.477 1.00 92.31 106 PHE A O 1
ATOM 884 N N . GLU A 1 107 ? 1.800 1.334 -7.642 1.00 90.56 107 GLU A N 1
ATOM 885 C CA . GLU A 1 107 ? 1.396 1.034 -6.265 1.00 90.56 107 GLU A CA 1
ATOM 886 C C . GLU A 1 107 ? 0.489 2.117 -5.686 1.00 90.56 107 GLU A C 1
ATOM 888 O O . GLU A 1 107 ? -0.533 1.809 -5.075 1.00 90.56 107 GLU A O 1
ATOM 893 N N . ASP A 1 108 ? 0.804 3.387 -5.932 1.00 90.19 108 ASP A N 1
ATOM 894 C CA . ASP A 1 108 ? -0.032 4.513 -5.534 1.00 90.19 108 ASP A CA 1
ATOM 895 C C . ASP A 1 108 ? -1.405 4.496 -6.232 1.00 90.19 108 ASP A C 1
ATOM 897 O O . ASP A 1 108 ? -2.422 4.819 -5.605 1.00 90.19 108 ASP A O 1
ATOM 901 N N . GLU A 1 109 ? -1.469 4.118 -7.514 1.00 88.69 109 GLU A N 1
ATOM 902 C CA . GLU A 1 109 ? -2.724 4.016 -8.272 1.00 88.69 109 GLU A CA 1
ATOM 903 C C . GLU A 1 109 ? -3.598 2.854 -7.783 1.00 88.69 109 GLU A C 1
ATOM 905 O O . GLU A 1 109 ? -4.826 2.971 -7.709 1.00 88.69 109 GLU A O 1
ATOM 910 N N . ILE A 1 110 ? -2.971 1.736 -7.419 1.00 88.25 110 ILE A N 1
ATOM 911 C CA . ILE A 1 110 ? -3.642 0.607 -6.783 1.00 88.25 110 ILE A CA 1
ATOM 912 C C . ILE A 1 110 ? -4.129 1.004 -5.390 1.00 88.25 110 ILE A C 1
ATOM 914 O O . ILE A 1 110 ? -5.316 0.860 -5.115 1.00 88.25 110 ILE A O 1
ATOM 918 N N . ARG A 1 111 ? -3.272 1.595 -4.545 1.00 85.88 111 ARG A N 1
ATOM 919 C CA . ARG A 1 111 ? -3.599 1.993 -3.164 1.00 85.88 111 ARG A CA 1
ATOM 920 C C . ARG A 1 111 ? -4.808 2.921 -3.094 1.00 85.88 111 ARG A C 1
ATOM 922 O O . ARG A 1 111 ? -5.627 2.800 -2.187 1.00 85.88 111 ARG A O 1
ATOM 929 N N . ARG A 1 112 ? -4.961 3.829 -4.064 1.00 86.75 112 ARG A N 1
ATOM 930 C CA . ARG A 1 112 ? -6.139 4.714 -4.177 1.00 86.75 112 ARG A CA 1
ATOM 931 C C . ARG A 1 112 ? -7.453 3.961 -4.413 1.00 86.75 112 ARG A C 1
ATOM 933 O O . ARG A 1 112 ? -8.515 4.511 -4.132 1.00 86.75 112 ARG A O 1
ATOM 940 N N . ARG A 1 113 ? -7.383 2.735 -4.931 1.00 87.50 113 ARG A N 1
ATOM 941 C CA . ARG A 1 113 ? -8.510 1.839 -5.225 1.00 87.50 113 ARG A CA 1
ATOM 942 C C . ARG A 1 113 ? -8.562 0.632 -4.284 1.00 87.50 113 ARG A C 1
ATOM 944 O O . ARG A 1 113 ? -9.355 -0.276 -4.510 1.00 87.50 113 ARG A O 1
ATOM 951 N N . THR A 1 114 ? -7.768 0.619 -3.216 1.00 88.19 114 THR A N 1
ATOM 952 C CA . THR A 1 114 ? -7.774 -0.464 -2.229 1.00 88.19 114 THR A CA 1
ATOM 953 C C . THR A 1 114 ? -8.669 -0.117 -1.046 1.00 88.19 114 THR A C 1
ATOM 955 O O . THR A 1 114 ? -8.530 0.940 -0.428 1.00 88.19 114 THR A O 1
ATOM 958 N N . LEU A 1 115 ? -9.565 -1.034 -0.680 1.00 89.06 115 LEU A N 1
ATOM 959 C CA . LEU A 1 115 ? -10.273 -0.993 0.595 1.00 89.06 115 LEU A CA 1
ATOM 960 C C . LEU A 1 115 ? -9.479 -1.749 1.654 1.00 89.06 115 LEU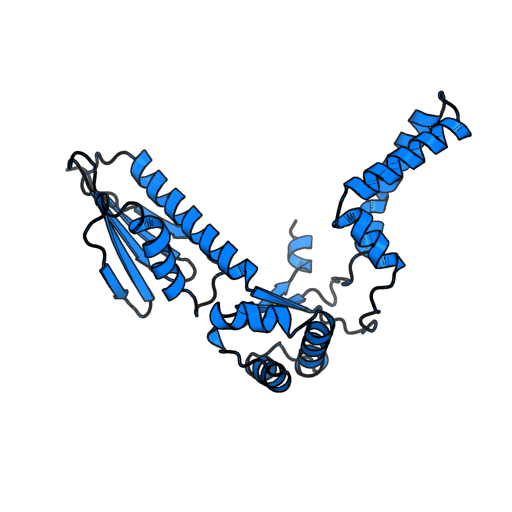 A C 1
ATOM 962 O O . LEU A 1 115 ? -9.159 -2.925 1.486 1.00 89.06 115 LEU A O 1
ATOM 966 N N . TYR A 1 116 ? -9.207 -1.066 2.761 1.00 87.88 116 TYR A N 1
ATOM 967 C CA . TYR A 1 116 ? -8.518 -1.628 3.914 1.00 87.88 116 TYR A CA 1
ATOM 968 C C . TYR A 1 116 ? -9.507 -1.852 5.051 1.00 87.88 116 TYR A C 1
ATOM 970 O O . TYR A 1 116 ? -10.146 -0.914 5.532 1.00 87.88 116 TYR A O 1
ATOM 978 N N . PHE A 1 117 ? -9.580 -3.090 5.523 1.00 87.81 117 PHE A N 1
ATOM 979 C CA . PHE A 1 117 ? -10.240 -3.433 6.772 1.00 87.81 117 PHE A CA 1
ATOM 980 C C . PHE A 1 117 ? -9.197 -3.925 7.759 1.00 87.81 117 PHE A C 1
ATOM 982 O O . PHE A 1 117 ? -8.333 -4.724 7.412 1.00 87.81 117 PHE A O 1
ATOM 989 N N . ALA A 1 118 ? -9.271 -3.432 8.988 1.00 87.25 118 ALA A N 1
ATOM 990 C CA . ALA A 1 118 ? -8.321 -3.782 10.026 1.00 87.25 118 ALA A CA 1
ATOM 991 C C . ALA A 1 118 ? -9.034 -4.125 11.333 1.00 87.25 118 ALA A C 1
ATOM 993 O O . ALA A 1 118 ? -10.001 -3.457 11.727 1.00 87.25 118 ALA A O 1
ATOM 994 N N . TRP A 1 119 ? -8.538 -5.172 11.989 1.00 83.06 119 TRP A N 1
ATOM 995 C CA . TRP A 1 119 ? -9.064 -5.699 13.241 1.00 83.06 119 TRP A CA 1
ATOM 996 C C . TRP A 1 119 ? -7.936 -6.001 14.219 1.00 83.06 119 TRP A C 1
ATOM 998 O O . TRP A 1 119 ? -6.872 -6.490 13.843 1.00 83.06 119 TRP A O 1
ATOM 1008 N N . VAL A 1 120 ? -8.222 -5.764 15.494 1.00 78.50 120 VAL A N 1
ATOM 1009 C CA . VAL A 1 120 ? -7.386 -6.166 16.624 1.00 78.50 120 VAL A CA 1
ATOM 1010 C C . VAL A 1 120 ? -8.227 -7.139 17.452 1.00 78.50 120 VAL A C 1
ATOM 1012 O O . VAL A 1 120 ? -9.281 -6.730 17.947 1.00 78.50 120 VAL A O 1
ATOM 1015 N N . PRO A 1 121 ? -7.860 -8.428 17.552 1.00 67.50 121 PRO A N 1
ATOM 1016 C CA . PRO A 1 121 ? -8.649 -9.404 18.288 1.00 67.50 121 PRO A CA 1
ATOM 1017 C C . PRO A 1 121 ? -8.456 -9.215 19.798 1.00 67.50 121 PRO A C 1
ATOM 1019 O O . PRO A 1 121 ? -7.654 -9.895 20.427 1.00 67.50 121 PRO A O 1
ATOM 1022 N N . SER A 1 122 ? -9.213 -8.301 20.409 1.00 60.69 122 SER A N 1
ATOM 1023 C CA . SER A 1 122 ? -9.261 -8.183 21.868 1.00 60.69 122 SER A CA 1
ATOM 1024 C C . SER A 1 122 ? -10.332 -9.110 22.456 1.00 60.69 122 SER A C 1
ATOM 1026 O O . SER A 1 122 ? -11.486 -9.103 22.030 1.00 60.69 122 SER A O 1
ATOM 1028 N N . LYS A 1 123 ? -9.980 -9.885 23.495 1.00 52.25 123 LYS A N 1
ATOM 1029 C CA . LYS A 1 123 ? -10.930 -10.735 24.253 1.00 52.25 123 LYS A CA 1
ATOM 1030 C C . LYS A 1 123 ? -12.033 -9.933 24.950 1.00 52.25 123 LYS A C 1
ATOM 1032 O O . LYS A 1 123 ? -13.110 -10.453 25.229 1.00 52.25 123 LYS A O 1
ATOM 1037 N N . HIS A 1 124 ? -11.781 -8.655 25.212 1.00 45.53 124 HIS A N 1
ATOM 1038 C CA . HIS A 1 124 ? -12.770 -7.730 25.736 1.00 45.53 124 HIS A CA 1
ATOM 1039 C C . HIS A 1 124 ? -13.249 -6.834 24.603 1.00 45.53 124 HIS A C 1
ATOM 1041 O O . HIS A 1 124 ? -12.618 -5.831 24.267 1.00 45.53 124 HIS A O 1
ATOM 1047 N N . PHE A 1 125 ? -14.384 -7.195 24.012 1.00 44.69 125 PHE A N 1
ATOM 1048 C CA . PHE A 1 125 ? -15.154 -6.259 23.214 1.00 44.69 125 PHE A CA 1
ATOM 1049 C C . PHE A 1 125 ? -15.613 -5.115 24.119 1.00 44.69 125 PHE A C 1
ATOM 1051 O O . PHE A 1 125 ? -16.689 -5.145 24.721 1.00 44.69 125 PHE A O 1
ATOM 1058 N N . ALA A 1 126 ? -14.855 -4.027 24.145 1.00 40.25 126 ALA A N 1
ATOM 1059 C CA . ALA A 1 126 ? -15.543 -2.757 24.103 1.00 40.25 126 ALA A CA 1
ATOM 1060 C C . ALA A 1 126 ? -16.249 -2.753 22.744 1.00 40.25 126 ALA A C 1
ATOM 1062 O O . ALA A 1 126 ? -15.572 -2.669 21.722 1.00 40.25 126 ALA A O 1
ATOM 1063 N N . LYS A 1 127 ? -17.587 -2.917 22.739 1.00 38.81 127 LYS A N 1
ATOM 1064 C CA . LYS A 1 127 ? -18.482 -2.527 21.629 1.00 38.81 127 LYS A CA 1
ATOM 1065 C C . LYS A 1 127 ? -17.773 -1.447 20.826 1.00 38.81 127 LYS A C 1
ATOM 1067 O O . LYS A 1 127 ? -17.357 -0.500 21.486 1.00 38.81 127 LYS A O 1
ATOM 1072 N N . GLU A 1 128 ? -17.603 -1.578 19.509 1.00 41.06 128 GLU A N 1
ATOM 1073 C CA . GLU A 1 128 ? -17.039 -0.514 18.664 1.00 41.06 128 GLU A CA 1
ATOM 1074 C C . GLU A 1 128 ? -17.843 0.755 18.995 1.00 41.06 128 GLU A C 1
ATOM 1076 O O . GLU A 1 128 ? -19.004 0.902 18.603 1.00 41.06 128 GLU A O 1
ATOM 1081 N N . LYS A 1 129 ? -17.326 1.559 19.938 1.00 39.75 129 LYS A N 1
ATOM 1082 C CA . LYS A 1 129 ? -18.129 2.556 20.643 1.00 39.75 129 LYS A CA 1
ATOM 1083 C C . LYS A 1 129 ? -18.270 3.622 19.596 1.00 39.75 129 LYS A C 1
ATOM 1085 O O . LYS A 1 129 ? -17.275 4.274 19.289 1.00 39.75 129 LYS A O 1
ATOM 1090 N N . THR A 1 130 ? -19.472 3.731 19.030 1.00 38.00 130 THR A N 1
ATOM 1091 C CA . THR A 1 130 ? -19.883 4.784 18.101 1.00 38.00 130 THR A CA 1
ATOM 1092 C C . THR A 1 130 ? -19.054 6.022 18.373 1.00 38.00 130 THR A C 1
ATOM 1094 O O . THR A 1 130 ? -19.102 6.508 19.507 1.00 38.00 130 THR A O 1
ATOM 1097 N N . PHE A 1 131 ? -18.255 6.435 17.383 1.00 40.22 131 PHE A N 1
ATOM 1098 C CA . PHE A 1 131 ? -17.344 7.578 17.430 1.00 40.22 131 PHE A CA 1
ATOM 1099 C C . PHE A 1 131 ? -17.959 8.670 18.310 1.00 40.22 131 PHE A C 1
ATOM 1101 O O . PHE A 1 131 ? -18.863 9.394 17.889 1.00 40.22 131 PHE A O 1
ATOM 1108 N N . THR A 1 132 ? -17.573 8.723 19.586 1.00 51.56 132 THR A N 1
ATOM 1109 C CA . THR A 1 132 ? -18.201 9.667 20.510 1.00 51.56 132 THR A CA 1
ATOM 1110 C C . THR A 1 132 ? -17.772 11.037 20.016 1.00 51.56 132 THR A C 1
ATOM 1112 O O . THR A 1 132 ? -16.594 11.230 19.721 1.00 51.56 132 THR A O 1
ATOM 1115 N N . GLN A 1 133 ? -18.701 11.986 19.864 1.00 49.22 133 GLN A N 1
ATOM 1116 C CA . GLN A 1 133 ? -18.404 13.297 19.261 1.00 49.22 133 GLN A CA 1
ATOM 1117 C C . GLN A 1 133 ? -17.145 13.949 19.867 1.00 49.22 133 GLN A C 1
ATOM 1119 O O . GLN A 1 133 ? -16.340 14.525 19.142 1.00 49.22 133 GLN A O 1
ATOM 1124 N N . LYS A 1 134 ? -16.902 13.737 21.169 1.00 53.94 134 LYS A N 1
ATOM 1125 C CA . LYS A 1 134 ? -15.687 14.164 21.884 1.00 53.94 134 LYS A CA 1
ATOM 1126 C C . LYS A 1 134 ? -14.382 13.570 21.322 1.00 53.94 134 LYS A C 1
ATOM 1128 O O . LYS A 1 134 ? -13.402 14.294 21.199 1.00 53.94 134 LYS A O 1
ATOM 1133 N N . ARG A 1 135 ? -14.362 12.284 20.948 1.00 57.31 135 ARG A N 1
ATOM 1134 C CA . ARG A 1 135 ? -13.201 11.618 20.325 1.00 57.31 135 ARG A CA 1
ATOM 1135 C C . ARG A 1 135 ? -12.976 12.086 18.891 1.00 57.31 135 ARG A C 1
ATOM 1137 O O . ARG A 1 135 ? -11.835 12.329 18.525 1.00 57.31 135 ARG A O 1
ATOM 1144 N N . LYS A 1 136 ? -14.054 12.298 18.121 1.00 58.53 136 LYS A N 1
ATOM 1145 C CA . LYS A 1 136 ? -13.981 12.861 16.759 1.00 58.53 136 LYS A CA 1
ATOM 1146 C C . LYS A 1 136 ? -13.286 14.220 16.756 1.00 58.53 136 LYS A C 1
ATOM 1148 O O . LYS A 1 136 ? -12.376 14.448 15.965 1.00 58.53 136 LYS A O 1
ATOM 1153 N N . ILE A 1 137 ? -13.693 15.086 17.682 1.00 59.09 137 ILE A N 1
ATOM 1154 C CA . ILE A 1 137 ? -13.131 16.427 17.846 1.00 59.09 137 ILE A CA 1
ATOM 1155 C C . ILE A 1 137 ? -11.645 16.333 18.216 1.00 59.09 137 ILE A C 1
ATOM 1157 O O . ILE A 1 137 ? -10.823 16.956 17.554 1.00 59.09 137 ILE A O 1
ATOM 1161 N N . LEU A 1 138 ? -11.274 15.488 19.185 1.00 59.22 138 LEU A N 1
ATOM 1162 C CA . LEU A 1 138 ? -9.871 15.311 19.584 1.00 59.22 138 LEU A CA 1
ATOM 1163 C C . LEU A 1 138 ? -8.999 14.748 18.442 1.00 59.22 138 LEU A C 1
ATOM 1165 O O . LEU A 1 138 ? -7.929 15.290 18.174 1.00 59.22 138 LEU A O 1
ATOM 1169 N N . SER A 1 139 ? -9.490 13.736 17.710 1.00 60.84 139 SER A N 1
ATOM 1170 C CA . SER A 1 139 ? -8.820 13.172 16.522 1.00 60.84 139 SER A CA 1
ATOM 1171 C C . SER A 1 139 ? -8.631 14.194 15.400 1.00 60.84 139 SER A C 1
ATOM 1173 O O . SER A 1 139 ? -7.598 14.219 14.740 1.00 60.84 139 SER A O 1
ATOM 1175 N N . GLN A 1 140 ? -9.605 15.083 15.203 1.00 63.78 140 GLN A N 1
ATOM 1176 C CA . GLN A 1 140 ? -9.554 16.090 14.149 1.00 63.78 140 GLN A CA 1
ATOM 1177 C C . GLN A 1 140 ? -8.573 17.223 14.486 1.00 63.78 140 GLN A C 1
ATOM 1179 O O . GLN A 1 140 ? -7.893 17.715 13.586 1.00 63.78 140 GLN A O 1
ATOM 1184 N N . ILE A 1 141 ? -8.468 17.588 15.769 1.00 64.25 141 ILE A N 1
ATOM 1185 C CA . ILE A 1 141 ? -7.545 18.614 16.276 1.00 64.25 141 ILE A CA 1
ATOM 1186 C C . ILE A 1 141 ? -6.083 18.149 16.199 1.00 64.25 141 ILE A C 1
ATOM 1188 O O . ILE A 1 141 ? -5.227 18.922 15.783 1.00 64.25 141 ILE A O 1
ATOM 1192 N N . PHE A 1 142 ? -5.794 16.905 16.591 1.00 60.12 142 PHE A N 1
ATOM 1193 C CA . PHE A 1 142 ? -4.416 16.409 16.718 1.00 60.12 142 PHE A CA 1
ATOM 1194 C C . PHE A 1 142 ? -3.908 15.615 15.503 1.00 60.12 142 PHE A C 1
ATOM 1196 O O . PHE A 1 142 ? -2.722 15.685 15.202 1.00 60.12 142 PHE A O 1
ATOM 1203 N N . THR A 1 143 ? -4.763 14.859 14.804 1.00 57.88 143 THR A N 1
ATOM 1204 C CA . THR A 1 143 ? -4.339 13.940 13.721 1.00 57.88 143 THR A CA 1
ATOM 1205 C C . THR A 1 143 ? -4.805 14.387 12.336 1.00 57.88 143 THR A C 1
ATOM 1207 O O . THR A 1 143 ? -4.193 14.027 11.338 1.00 57.88 143 THR A O 1
ATOM 1210 N N . GLY A 1 144 ? -5.894 15.157 12.254 1.00 61.56 144 GLY A N 1
ATOM 1211 C CA . GLY A 1 144 ? -6.448 15.624 10.981 1.00 61.56 144 GLY A CA 1
ATOM 1212 C C . GLY A 1 144 ? -5.726 16.855 10.440 1.00 61.56 144 GLY A C 1
ATOM 1213 O O . GLY A 1 144 ? -5.108 16.809 9.382 1.00 61.56 144 GLY A O 1
ATOM 1214 N N . ASN A 1 145 ? -5.831 17.973 11.162 1.00 65.88 145 ASN A N 1
ATOM 1215 C CA . ASN A 1 145 ? -5.243 19.243 10.753 1.00 65.88 145 ASN A CA 1
ATOM 1216 C C . ASN A 1 145 ? -4.612 19.953 11.957 1.00 65.88 145 ASN A C 1
ATOM 1218 O O . ASN A 1 145 ? -5.324 20.565 12.756 1.00 65.88 145 ASN A O 1
ATOM 1222 N N . MET A 1 146 ? -3.276 19.922 12.046 1.00 76.94 146 MET A N 1
ATOM 1223 C CA . MET A 1 146 ? -2.512 20.609 13.103 1.00 76.94 146 MET A CA 1
ATOM 1224 C C . MET A 1 146 ? -2.800 22.121 13.167 1.00 76.94 146 MET A C 1
ATOM 1226 O O . MET A 1 146 ? -2.600 22.741 14.209 1.00 76.94 146 MET A O 1
ATOM 1230 N N . LEU A 1 147 ? -3.337 22.711 12.091 1.00 76.62 147 LEU A N 1
ATOM 1231 C CA . LEU A 1 147 ? -3.771 24.109 12.042 1.00 76.62 147 LEU A CA 1
ATOM 1232 C C . LEU A 1 147 ? -4.847 24.408 13.099 1.00 76.62 147 LEU A C 1
ATOM 1234 O O . LEU A 1 147 ? -4.824 25.466 13.718 1.00 76.62 147 LEU A O 1
ATOM 1238 N N . LEU A 1 148 ? -5.764 23.474 13.367 1.00 76.94 148 LEU A N 1
ATOM 1239 C CA . LEU A 1 148 ? -6.825 23.694 14.354 1.00 76.94 148 LEU A CA 1
ATOM 1240 C C . LEU A 1 148 ? -6.245 23.771 15.776 1.00 76.94 148 LEU A C 1
ATOM 1242 O O . LEU A 1 148 ? -6.581 24.680 16.533 1.00 76.94 148 LEU A O 1
ATOM 1246 N N . LEU A 1 149 ? -5.317 22.870 16.114 1.00 80.88 149 LEU A N 1
ATOM 1247 C CA . LEU A 1 149 ? -4.572 22.924 17.375 1.00 80.88 149 LEU A CA 1
ATOM 1248 C C . LEU A 1 149 ? -3.804 24.243 17.501 1.00 80.88 149 LEU A C 1
ATOM 1250 O O . LEU A 1 149 ? -3.847 24.878 18.551 1.00 80.88 149 LEU A O 1
ATOM 1254 N N . PHE A 1 150 ? -3.165 24.684 16.418 1.00 84.06 150 PHE A N 1
ATOM 1255 C CA . PHE A 1 150 ? -2.443 25.951 16.377 1.00 84.06 150 PHE A CA 1
ATOM 1256 C C . PHE A 1 150 ? -3.359 27.160 16.630 1.00 84.06 150 PHE A C 1
ATOM 1258 O O . PHE A 1 150 ? -3.031 28.015 17.448 1.00 84.06 150 PHE A O 1
ATOM 1265 N N . VAL A 1 151 ? -4.544 27.207 16.012 1.00 88.00 151 VAL A N 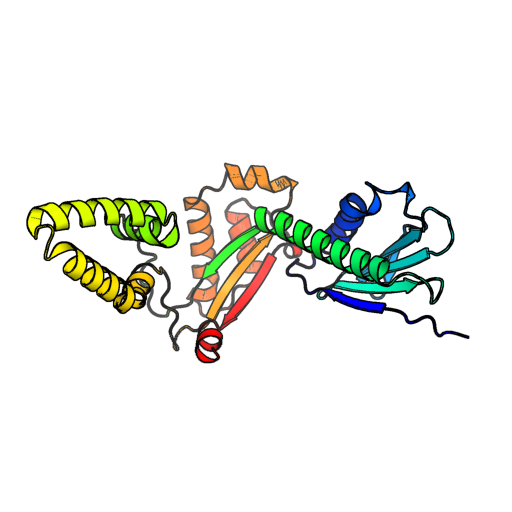1
ATOM 1266 C CA . VAL A 1 151 ? -5.539 28.273 16.239 1.00 88.00 151 VAL A CA 1
ATOM 1267 C C . VAL A 1 151 ? -6.041 28.275 17.684 1.00 88.00 151 VAL A C 1
ATOM 1269 O O . VAL A 1 151 ? -6.125 29.339 18.298 1.00 88.00 151 VAL A O 1
ATOM 1272 N N . ILE A 1 152 ? -6.325 27.100 18.256 1.00 87.44 152 ILE A N 1
ATOM 1273 C CA . ILE A 1 152 ? -6.688 26.978 19.677 1.00 87.44 152 ILE A CA 1
ATOM 1274 C C . ILE A 1 152 ? -5.552 27.507 20.556 1.00 87.44 152 ILE A C 1
ATOM 1276 O O . ILE A 1 152 ? -5.811 28.227 21.519 1.00 87.44 152 ILE A O 1
ATOM 1280 N N . PHE A 1 153 ? -4.303 27.187 20.217 1.00 89.56 153 PHE A N 1
ATOM 1281 C CA . PHE A 1 153 ? -3.143 27.628 20.979 1.00 89.56 153 PHE A CA 1
ATOM 1282 C C . PHE A 1 153 ? -2.921 29.145 20.890 1.00 89.56 153 PHE A C 1
ATOM 1284 O O . PHE A 1 153 ? -2.551 29.752 21.888 1.00 89.56 153 PHE A O 1
ATOM 1291 N N . ILE A 1 154 ? -3.213 29.777 19.748 1.00 91.25 154 ILE A N 1
ATOM 1292 C CA . ILE A 1 154 ? -3.216 31.244 19.616 1.00 91.25 154 ILE A CA 1
ATOM 1293 C C . ILE A 1 154 ? -4.292 31.869 20.509 1.00 91.25 154 ILE A C 1
ATOM 1295 O O . ILE A 1 154 ? -4.037 32.848 21.205 1.00 91.25 154 ILE A O 1
ATOM 1299 N N . PHE A 1 155 ? -5.504 31.312 20.512 1.00 94.38 155 PHE A N 1
ATOM 1300 C CA . PHE A 1 155 ? -6.568 31.838 21.365 1.00 94.38 155 PHE A CA 1
ATOM 1301 C C . PHE A 1 155 ? -6.227 31.668 22.852 1.00 94.38 155 PHE A C 1
ATOM 1303 O O . PHE A 1 155 ? -6.412 32.584 23.651 1.00 94.38 155 PHE A O 1
ATOM 1310 N N . PHE A 1 156 ? -5.669 30.512 23.213 1.00 93.50 156 PHE A N 1
ATOM 1311 C CA . PHE A 1 156 ? -5.165 30.237 24.552 1.00 93.50 156 PHE A CA 1
ATOM 1312 C C . PHE A 1 156 ? -4.030 31.190 24.945 1.00 93.50 156 PHE A C 1
ATOM 1314 O O . PHE A 1 156 ? -4.058 31.729 26.047 1.00 93.50 156 PHE A O 1
ATOM 1321 N N . SER A 1 157 ? -3.072 31.458 24.053 1.00 91.38 157 SER A N 1
ATOM 1322 C CA . SER A 1 157 ? -1.967 32.377 24.337 1.00 91.38 157 SER A CA 1
ATOM 1323 C C . SER A 1 157 ? -2.450 33.802 24.557 1.00 91.38 157 SER A C 1
ATOM 1325 O O . SER A 1 157 ? -2.026 34.445 25.516 1.00 91.38 157 SER A O 1
ATOM 1327 N N . TYR A 1 158 ? -3.405 34.261 23.748 1.00 93.94 158 TYR A N 1
ATOM 1328 C CA . TYR A 1 158 ? -4.048 35.555 23.933 1.00 93.94 158 TYR A CA 1
ATOM 1329 C C . TYR A 1 158 ? -4.804 35.636 25.268 1.00 93.94 158 TYR A C 1
ATOM 1331 O O . TYR A 1 158 ? -4.652 36.606 26.010 1.00 93.94 158 TYR A O 1
ATOM 1339 N N . ALA A 1 159 ? -5.560 34.592 25.624 1.00 94.06 159 ALA A N 1
ATOM 1340 C CA . ALA A 1 159 ? -6.266 34.523 26.902 1.00 94.06 159 ALA A CA 1
ATOM 1341 C C . ALA A 1 159 ? -5.303 34.556 28.102 1.00 94.06 159 ALA A C 1
ATOM 1343 O O . ALA A 1 159 ? -5.537 35.292 29.060 1.00 94.06 159 ALA A O 1
ATOM 1344 N N . VAL A 1 160 ? -4.195 33.811 28.040 1.00 94.00 160 VAL A N 1
ATOM 1345 C CA . VAL A 1 160 ? -3.147 33.830 29.073 1.00 94.00 160 VAL A CA 1
ATOM 1346 C C . VAL A 1 160 ? -2.518 35.219 29.183 1.00 94.00 160 VAL A C 1
ATOM 1348 O O . VAL A 1 160 ? -2.295 35.692 30.293 1.00 94.00 160 VAL A O 1
ATOM 1351 N N . PHE A 1 161 ? -2.289 35.900 28.059 1.00 92.31 161 PHE A N 1
ATOM 1352 C CA . PHE A 1 161 ? -1.721 37.247 28.044 1.00 92.31 161 PHE A CA 1
ATOM 1353 C C . PHE A 1 161 ? -2.628 38.279 28.730 1.00 92.31 161 PHE A C 1
ATOM 1355 O O . PHE A 1 161 ? -2.132 39.146 29.445 1.00 92.31 161 PHE A O 1
ATOM 1362 N N . ILE A 1 162 ? -3.951 38.160 28.568 1.00 93.50 162 ILE A N 1
ATOM 1363 C CA . ILE A 1 162 ? -4.929 39.024 29.251 1.00 93.50 162 ILE A CA 1
ATOM 1364 C C . ILE A 1 162 ? -5.014 38.704 30.748 1.00 93.50 162 ILE A C 1
ATOM 1366 O O . ILE A 1 162 ? -5.072 39.619 31.564 1.00 93.50 162 ILE A O 1
ATOM 1370 N N . LEU A 1 163 ? -5.054 37.420 31.117 1.00 92.69 163 LEU A N 1
ATOM 1371 C CA . LEU A 1 163 ? -5.331 36.997 32.495 1.00 92.69 163 LEU A CA 1
ATOM 1372 C C . LEU A 1 163 ? -4.105 37.055 33.412 1.00 92.69 163 LEU A C 1
ATOM 1374 O O . LEU A 1 163 ? -4.231 37.431 34.573 1.00 92.69 163 LEU A O 1
ATOM 1378 N N . ALA A 1 164 ? -2.935 36.658 32.910 1.00 90.00 164 ALA A N 1
ATOM 1379 C CA . ALA A 1 164 ? -1.694 36.588 33.682 1.00 90.00 164 ALA A CA 1
ATOM 1380 C C . ALA A 1 164 ? -0.736 37.758 33.404 1.00 90.00 164 ALA A C 1
ATOM 1382 O O . ALA A 1 164 ? 0.276 37.901 34.088 1.00 90.00 164 ALA A O 1
ATOM 1383 N N . GLY A 1 165 ? -1.052 38.592 32.411 1.00 89.38 165 GLY A N 1
ATOM 1384 C CA . GLY A 1 165 ? -0.250 39.742 32.013 1.00 89.38 165 GLY A CA 1
ATOM 1385 C C . GLY A 1 165 ? 1.031 39.386 31.239 1.00 89.38 165 GLY A C 1
ATOM 1386 O O . GLY A 1 165 ? 1.435 38.220 31.176 1.00 89.38 165 GLY A O 1
ATOM 1387 N N . PRO A 1 166 ? 1.706 40.391 30.649 1.00 88.56 166 PRO A N 1
ATOM 1388 C CA . PRO A 1 166 ? 2.862 40.181 29.772 1.00 88.56 166 PRO A CA 1
ATOM 1389 C C . PRO A 1 166 ? 4.079 39.551 30.461 1.00 88.56 166 PRO A C 1
ATOM 1391 O O . PRO A 1 166 ? 4.872 38.886 29.801 1.00 88.56 166 PRO A O 1
ATOM 1394 N N . GLU A 1 167 ? 4.234 39.760 31.771 1.00 91.00 167 GLU A N 1
ATOM 1395 C CA . GLU A 1 167 ? 5.403 39.311 32.540 1.00 91.00 167 GLU A CA 1
ATOM 1396 C C . GLU A 1 167 ? 5.390 37.796 32.787 1.00 91.00 167 GLU A C 1
ATOM 1398 O O . GLU A 1 167 ? 6.411 37.127 32.631 1.00 91.00 167 GLU A O 1
ATOM 1403 N N . TYR A 1 168 ? 4.223 37.232 33.119 1.00 91.00 168 TYR A N 1
ATOM 1404 C CA . TYR A 1 168 ? 4.085 35.810 33.454 1.00 91.00 168 TYR A CA 1
ATOM 1405 C C . TYR A 1 168 ? 3.602 34.953 32.280 1.00 91.00 168 TYR A C 1
ATOM 1407 O O . TYR A 1 168 ? 3.829 33.738 32.275 1.00 91.00 168 TYR A O 1
ATOM 1415 N N . ALA A 1 169 ? 2.968 35.553 31.266 1.00 91.62 169 ALA A N 1
ATOM 1416 C CA . ALA A 1 169 ? 2.423 34.822 30.126 1.00 91.62 169 ALA A CA 1
ATOM 1417 C C . ALA A 1 169 ? 3.449 33.933 29.394 1.00 91.62 169 ALA A C 1
ATOM 1419 O O . ALA A 1 169 ? 3.119 32.771 29.145 1.00 91.62 169 ALA A O 1
ATOM 1420 N N . PRO A 1 170 ? 4.691 34.376 29.099 1.00 91.75 170 PRO A N 1
ATOM 1421 C CA . PRO A 1 170 ? 5.677 33.519 28.438 1.00 91.75 170 PRO A CA 1
ATOM 1422 C C . PRO A 1 170 ? 5.996 32.256 29.246 1.00 91.75 170 PRO A C 1
ATOM 1424 O O . PRO A 1 170 ? 6.038 31.160 28.692 1.00 91.75 170 PRO A O 1
ATOM 1427 N N . ILE A 1 171 ? 6.153 32.390 30.567 1.00 93.44 171 ILE A N 1
ATOM 1428 C CA . ILE A 1 171 ? 6.476 31.272 31.464 1.00 93.44 171 ILE A CA 1
ATOM 1429 C C . ILE A 1 171 ? 5.311 30.278 31.513 1.00 93.44 171 ILE A C 1
ATOM 1431 O O . ILE A 1 171 ? 5.514 29.074 31.354 1.00 93.44 171 ILE A O 1
ATOM 1435 N N . ILE A 1 172 ? 4.082 30.775 31.675 1.00 92.75 172 ILE A N 1
ATOM 1436 C CA . ILE A 1 172 ? 2.873 29.939 31.713 1.00 92.75 172 ILE A CA 1
ATOM 1437 C C . ILE A 1 172 ? 2.698 29.182 30.395 1.00 92.75 172 ILE A C 1
ATOM 1439 O O . ILE A 1 172 ? 2.373 27.992 30.405 1.00 92.75 172 ILE A O 1
ATOM 1443 N N . LEU A 1 173 ? 2.954 29.837 29.261 1.00 92.88 173 LEU A N 1
ATOM 1444 C CA . LEU A 1 173 ? 2.848 29.205 27.951 1.00 92.88 173 LEU A CA 1
ATOM 1445 C C . LEU A 1 173 ? 3.879 28.094 27.773 1.00 92.88 173 LEU A C 1
ATOM 1447 O O . LEU A 1 173 ? 3.498 26.991 27.383 1.00 92.88 173 LEU A O 1
ATOM 1451 N N . VAL A 1 174 ? 5.139 28.335 28.133 1.00 94.00 174 VAL A N 1
ATOM 1452 C CA . VAL A 1 174 ? 6.193 27.312 28.064 1.00 94.00 174 VAL A CA 1
ATOM 1453 C C . VAL A 1 174 ? 5.858 26.115 28.957 1.00 94.00 174 VAL A C 1
ATOM 1455 O O . VAL A 1 174 ? 5.924 24.974 28.499 1.00 94.00 174 VAL A O 1
ATOM 1458 N N . ILE A 1 175 ? 5.413 26.348 30.196 1.00 94.38 175 ILE A N 1
ATOM 1459 C CA . ILE A 1 175 ? 5.002 25.270 31.109 1.00 94.38 175 ILE A CA 1
ATOM 1460 C C . ILE A 1 175 ? 3.816 24.489 30.529 1.00 94.38 175 ILE A C 1
ATOM 1462 O O . ILE A 1 175 ? 3.815 23.260 30.551 1.00 94.38 175 ILE A O 1
ATOM 1466 N N . SER A 1 176 ? 2.819 25.176 29.966 1.00 89.94 176 SER A N 1
ATOM 1467 C CA . SER A 1 176 ? 1.650 24.520 29.370 1.00 89.94 176 SER A CA 1
ATOM 1468 C C . SER A 1 176 ? 2.016 23.639 28.169 1.00 89.94 176 SER A C 1
ATOM 1470 O O . SER A 1 176 ? 1.516 22.519 28.054 1.00 89.94 176 SER A O 1
ATOM 1472 N N . GLN A 1 177 ? 2.932 24.103 27.311 1.00 90.00 177 GLN A N 1
ATOM 1473 C CA . GLN A 1 177 ? 3.436 23.333 26.174 1.00 90.00 177 GLN A CA 1
ATOM 1474 C C . GLN A 1 177 ? 4.233 22.122 26.647 1.00 90.00 177 GLN A C 1
ATOM 1476 O O . GLN A 1 177 ? 4.051 21.025 26.125 1.00 90.00 177 GLN A O 1
ATOM 1481 N N . PHE A 1 178 ? 5.064 22.296 27.674 1.00 92.94 178 PHE A N 1
ATOM 1482 C CA . PHE A 1 178 ? 5.834 21.208 28.259 1.00 92.94 178 PHE A CA 1
ATOM 1483 C C . PHE A 1 178 ? 4.931 20.113 28.842 1.00 92.94 178 PHE A C 1
ATOM 1485 O O . PHE A 1 178 ? 5.134 18.931 28.570 1.00 92.94 178 PHE A O 1
ATOM 1492 N N . ILE A 1 179 ? 3.876 20.497 29.567 1.00 89.69 179 ILE A N 1
ATOM 1493 C CA . ILE A 1 179 ? 2.856 19.565 30.068 1.00 89.69 179 ILE A CA 1
ATOM 1494 C C . ILE A 1 179 ? 2.183 18.824 28.903 1.00 89.69 179 ILE A C 1
ATOM 1496 O O . ILE A 1 179 ? 2.019 17.607 28.967 1.00 89.69 179 ILE A O 1
ATOM 1500 N N . LEU A 1 180 ? 1.817 19.525 27.825 1.00 85.81 180 LEU A N 1
ATOM 1501 C CA . LEU A 1 180 ? 1.191 18.909 26.650 1.00 85.81 180 LEU A CA 1
ATOM 1502 C C . LEU A 1 180 ? 2.104 17.842 26.027 1.00 85.81 180 LEU A C 1
ATOM 1504 O O . LEU A 1 180 ? 1.641 16.742 25.734 1.00 85.81 180 LEU A O 1
ATOM 1508 N N . VAL A 1 181 ? 3.400 18.136 25.889 1.00 87.06 181 VAL A N 1
ATOM 1509 C CA . VAL A 1 181 ? 4.397 17.186 25.371 1.00 87.06 181 VAL A CA 1
ATOM 1510 C C . VAL A 1 181 ? 4.553 15.981 26.300 1.00 87.06 181 VAL A C 1
ATOM 1512 O O . VAL A 1 181 ? 4.499 14.847 25.825 1.00 87.06 181 VAL A O 1
ATOM 1515 N N . LEU A 1 182 ? 4.667 16.199 27.614 1.00 87.19 182 LEU A N 1
ATOM 1516 C CA . LEU A 1 182 ? 4.799 15.118 28.598 1.00 87.19 182 LEU A CA 1
ATOM 1517 C C . LEU A 1 182 ? 3.597 14.168 28.629 1.00 87.19 182 LEU A C 1
ATOM 1519 O O . LEU A 1 182 ? 3.768 12.993 28.928 1.00 87.19 182 LEU A O 1
ATOM 1523 N N . PHE A 1 183 ? 2.395 14.667 28.339 1.00 82.94 183 PHE A N 1
ATOM 1524 C CA . PHE A 1 183 ? 1.171 13.861 28.293 1.00 82.94 183 PHE A CA 1
ATOM 1525 C C . PHE A 1 183 ? 0.728 13.504 26.868 1.00 82.94 183 PHE A C 1
ATOM 1527 O O . PHE A 1 183 ? -0.401 13.039 26.676 1.00 82.94 183 PHE A O 1
ATOM 1534 N N . SER A 1 184 ? 1.581 13.728 25.866 1.00 78.88 184 SER A N 1
ATOM 1535 C CA . SER A 1 184 ? 1.250 13.466 24.462 1.00 78.88 184 SER A CA 1
ATOM 1536 C C . SER A 1 184 ? 0.930 11.990 24.218 1.00 78.88 184 SER A C 1
ATOM 1538 O O . SER A 1 184 ? -0.046 11.682 23.535 1.00 78.88 184 SER A O 1
ATOM 1540 N N . ASP A 1 185 ? 1.653 11.083 24.874 1.00 73.44 185 ASP A N 1
ATOM 1541 C CA . ASP A 1 185 ? 1.414 9.640 24.874 1.00 73.44 185 ASP A CA 1
ATOM 1542 C C . ASP A 1 185 ? -0.011 9.295 25.350 1.00 73.44 185 ASP A C 1
ATOM 1544 O O . ASP A 1 185 ? -0.751 8.575 24.676 1.00 73.44 185 ASP A O 1
ATOM 1548 N N . LYS A 1 186 ? -0.459 9.884 26.466 1.00 77.94 186 LYS A N 1
ATOM 1549 C CA . LYS A 1 186 ? -1.799 9.664 27.027 1.00 77.94 186 LYS A CA 1
ATOM 1550 C C . LYS A 1 186 ? -2.891 10.297 26.175 1.00 77.94 186 LYS A C 1
ATOM 1552 O O . LYS A 1 186 ? -4.002 9.762 26.123 1.00 77.94 186 LYS A O 1
ATOM 1557 N N . ILE A 1 187 ? -2.606 11.431 25.533 1.00 71.31 187 ILE A N 1
ATOM 1558 C CA . ILE A 1 187 ? -3.525 12.086 24.595 1.00 71.31 187 ILE A CA 1
ATOM 1559 C C . ILE A 1 187 ? -3.734 11.180 23.375 1.00 71.31 187 ILE A C 1
ATOM 1561 O O . ILE A 1 187 ? -4.879 10.848 23.065 1.00 71.31 187 ILE A O 1
ATOM 1565 N N . ILE A 1 188 ? -2.649 10.699 22.761 1.00 67.94 188 ILE A N 1
ATOM 1566 C CA . ILE A 1 188 ? -2.678 9.804 21.596 1.00 67.94 188 ILE A CA 1
ATOM 1567 C C . ILE A 1 188 ? -3.363 8.476 21.946 1.00 67.94 188 ILE A C 1
ATOM 1569 O O . ILE A 1 188 ? -4.254 8.029 21.223 1.00 67.94 188 ILE A O 1
ATOM 1573 N N . MET A 1 189 ? -3.044 7.880 23.098 1.00 64.88 189 MET A N 1
ATOM 1574 C CA . MET A 1 189 ? -3.660 6.627 23.545 1.00 64.88 189 MET A CA 1
ATOM 1575 C C . MET A 1 189 ? -5.174 6.763 23.777 1.00 64.88 189 MET A C 1
ATOM 1577 O O . MET A 1 189 ? -5.928 5.831 23.515 1.00 64.88 189 MET A O 1
ATOM 1581 N N . ARG A 1 190 ? -5.659 7.930 24.227 1.00 64.75 190 ARG A N 1
ATOM 1582 C CA . ARG A 1 190 ? -7.105 8.202 24.355 1.00 64.75 190 ARG A CA 1
ATOM 1583 C C . ARG A 1 190 ? -7.812 8.409 23.013 1.00 64.75 190 ARG A C 1
ATOM 1585 O O . ARG A 1 190 ? -9.044 8.340 22.978 1.00 64.75 190 ARG A O 1
ATOM 1592 N N . MET A 1 191 ? -7.064 8.700 21.951 1.00 59.50 191 MET A N 1
ATOM 1593 C CA . MET A 1 191 ? -7.579 8.920 20.598 1.00 59.50 191 MET A CA 1
ATOM 1594 C C . MET A 1 191 ? -7.599 7.643 19.754 1.00 59.50 191 MET A C 1
ATOM 1596 O O . MET A 1 191 ? -8.424 7.549 18.850 1.00 59.50 191 MET A O 1
ATOM 1600 N N . GLY A 1 192 ? -6.722 6.678 20.045 1.00 54.22 192 GLY A N 1
ATOM 1601 C CA . GLY A 1 192 ? -6.696 5.383 19.371 1.00 54.22 192 GLY A CA 1
ATOM 1602 C C . GLY A 1 192 ? -7.938 4.545 19.679 1.00 54.22 192 GLY A C 1
ATOM 1603 O O . GLY A 1 192 ? -8.297 4.341 20.839 1.00 54.22 192 GLY A O 1
ATOM 1604 N N . ASP A 1 193 ? -8.589 4.027 18.636 1.00 54.34 193 ASP A N 1
ATOM 1605 C CA . ASP A 1 193 ? -9.713 3.091 18.779 1.00 54.34 193 ASP A CA 1
ATOM 1606 C C . ASP A 1 193 ? -9.251 1.672 19.168 1.00 54.34 193 ASP A C 1
ATOM 1608 O O . ASP A 1 193 ? -10.071 0.845 19.570 1.00 54.34 193 ASP A O 1
ATOM 1612 N N . TRP A 1 194 ? -7.943 1.398 19.094 1.00 59.59 194 TRP A N 1
ATOM 1613 C CA . TRP A 1 194 ? -7.335 0.105 19.403 1.00 59.59 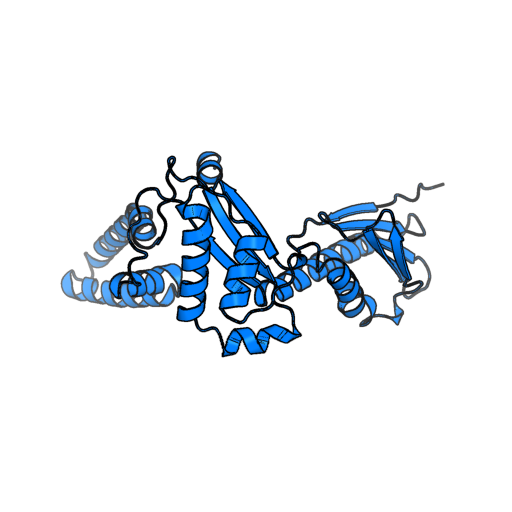194 TRP A CA 1
ATOM 1614 C C . TRP A 1 194 ? -6.270 0.235 20.489 1.00 59.59 194 TRP A C 1
ATOM 1616 O O . TRP A 1 194 ? -5.358 1.052 20.385 1.00 59.59 194 TRP A O 1
ATOM 1626 N N . SER A 1 195 ? -6.356 -0.615 21.509 1.00 58.19 195 SER A N 1
ATOM 1627 C CA . SER A 1 195 ? -5.276 -0.838 22.468 1.00 58.19 195 SER A CA 1
ATOM 1628 C C . SER A 1 195 ? -4.490 -2.073 22.034 1.00 58.19 195 SER A C 1
ATOM 1630 O O . SER A 1 195 ? -4.959 -3.195 22.225 1.00 58.19 195 SER A O 1
ATOM 1632 N N . ILE A 1 196 ? -3.321 -1.871 21.424 1.00 58.31 196 ILE A N 1
ATOM 1633 C CA . ILE A 1 196 ? -2.389 -2.959 21.108 1.00 58.31 196 ILE A CA 1
ATOM 1634 C C . ILE A 1 196 ? -1.647 -3.288 22.403 1.00 58.31 196 ILE A C 1
ATOM 1636 O O . ILE A 1 196 ? -0.881 -2.470 22.908 1.00 58.31 196 ILE A O 1
ATOM 1640 N N . THR A 1 197 ? -1.933 -4.450 22.977 1.00 62.34 197 THR A N 1
ATOM 1641 C CA . THR A 1 197 ? -1.335 -4.927 24.231 1.00 62.34 197 THR A CA 1
ATOM 1642 C C . THR A 1 197 ? -0.558 -6.214 23.979 1.00 62.34 197 THR A C 1
ATOM 1644 O O . THR A 1 197 ? -0.730 -6.850 22.941 1.00 62.34 197 THR A O 1
ATOM 1647 N N . GLU A 1 198 ? 0.269 -6.634 24.937 1.00 62.44 198 GLU A N 1
ATOM 1648 C CA . GLU A 1 198 ? 0.967 -7.929 24.882 1.00 62.44 198 GLU A CA 1
ATOM 1649 C C . GLU A 1 198 ? -0.011 -9.112 24.718 1.00 62.44 198 GLU A C 1
ATOM 1651 O O . GLU A 1 198 ? 0.297 -10.100 24.058 1.00 62.44 198 GLU A O 1
ATOM 1656 N N . GLU A 1 199 ? -1.235 -8.978 25.239 1.00 64.19 199 GLU A N 1
ATOM 1657 C CA . GLU A 1 199 ? -2.308 -9.974 25.121 1.00 64.19 199 GLU A CA 1
ATOM 1658 C C . GLU A 1 199 ? -3.012 -9.978 23.749 1.00 64.19 199 GLU A C 1
ATOM 1660 O O . GLU A 1 199 ? -3.659 -10.962 23.390 1.00 64.19 199 GLU A O 1
ATOM 1665 N N . SER A 1 200 ? -2.905 -8.888 22.979 1.00 67.81 200 SER A N 1
ATOM 1666 C CA . SER A 1 200 ? -3.458 -8.757 21.624 1.00 67.81 200 SER A CA 1
ATOM 1667 C C . SER A 1 200 ? -2.461 -8.038 20.699 1.00 67.81 200 SER A C 1
ATOM 1669 O O . SER A 1 200 ? -2.717 -6.910 20.258 1.00 67.81 200 SER A O 1
ATOM 1671 N N . PRO A 1 201 ? -1.322 -8.681 20.382 1.00 75.44 201 PRO A N 1
ATOM 1672 C CA . PRO A 1 201 ? -0.222 -8.027 19.680 1.00 75.44 201 PRO A CA 1
ATOM 1673 C C . PRO A 1 201 ? -0.441 -7.946 18.160 1.00 75.44 201 PRO A C 1
ATOM 1675 O O . PRO A 1 201 ? 0.233 -7.179 17.469 1.00 75.44 201 PRO A O 1
ATOM 1678 N N . TYR A 1 202 ? -1.381 -8.736 17.631 1.00 80.31 202 TYR A N 1
ATOM 1679 C CA . TYR A 1 202 ? -1.627 -8.876 16.200 1.00 80.31 202 TYR A CA 1
ATOM 1680 C C . TYR A 1 202 ? -2.708 -7.921 15.694 1.00 80.31 202 TYR A C 1
ATOM 1682 O O . TYR A 1 202 ? -3.820 -7.875 16.222 1.00 80.31 202 TYR A O 1
ATOM 1690 N N . VAL A 1 203 ? -2.399 -7.237 14.596 1.00 82.44 203 VAL A N 1
ATOM 1691 C CA . VAL A 1 203 ? -3.371 -6.535 13.757 1.00 82.44 203 VAL A CA 1
ATOM 1692 C C . VAL A 1 203 ? -3.591 -7.363 12.497 1.00 82.44 203 VAL A C 1
ATOM 1694 O O . VAL A 1 203 ? -2.643 -7.688 11.780 1.00 82.44 203 VAL A O 1
ATOM 1697 N N . TYR A 1 204 ? -4.846 -7.701 12.224 1.00 85.81 204 TYR A N 1
ATOM 1698 C CA . TYR A 1 204 ? -5.258 -8.383 11.002 1.00 85.81 204 TYR A CA 1
ATOM 1699 C C . TYR A 1 204 ? -5.729 -7.336 10.004 1.00 85.81 204 TYR A C 1
ATOM 1701 O O . TYR A 1 204 ? -6.597 -6.529 10.330 1.00 85.81 204 TYR A O 1
ATOM 1709 N N . ILE A 1 205 ? -5.159 -7.345 8.805 1.00 87.81 205 ILE A N 1
ATOM 1710 C CA . ILE A 1 205 ? -5.438 -6.400 7.729 1.00 87.81 205 ILE A CA 1
ATOM 1711 C C . ILE A 1 205 ? -5.944 -7.196 6.528 1.00 87.81 205 ILE A C 1
ATOM 1713 O O . ILE A 1 205 ? -5.228 -8.033 5.984 1.00 87.81 205 ILE A O 1
ATOM 1717 N N . LEU A 1 206 ? -7.167 -6.907 6.102 1.00 89.31 206 LEU A N 1
ATOM 1718 C CA . LEU A 1 206 ? -7.720 -7.345 4.829 1.00 89.31 206 LEU A CA 1
ATOM 1719 C C . LEU A 1 206 ? -7.608 -6.190 3.840 1.00 89.31 206 LEU A C 1
ATOM 1721 O O . LEU A 1 206 ? -8.098 -5.089 4.095 1.00 89.31 206 LEU A O 1
ATOM 1725 N N . GLN A 1 207 ? -6.979 -6.462 2.710 1.00 89.75 207 GLN A N 1
ATOM 1726 C CA . GLN A 1 207 ? -6.859 -5.548 1.589 1.00 89.75 207 GLN A CA 1
ATOM 1727 C C . GLN A 1 207 ? -7.700 -6.102 0.448 1.00 89.75 207 GLN A C 1
ATOM 1729 O O . GLN A 1 207 ? -7.506 -7.244 0.034 1.00 89.75 207 GLN A O 1
ATOM 1734 N N . TYR A 1 208 ? -8.635 -5.301 -0.046 1.00 89.19 208 TYR A N 1
ATOM 1735 C CA . TYR A 1 208 ? -9.379 -5.604 -1.257 1.00 89.19 208 TYR A CA 1
ATOM 1736 C C . TYR A 1 208 ? -9.027 -4.583 -2.328 1.00 89.19 208 TYR A C 1
ATOM 1738 O O . TYR A 1 208 ? -9.386 -3.409 -2.220 1.00 89.19 208 TYR A O 1
ATOM 1746 N N . HIS A 1 209 ? -8.311 -5.033 -3.351 1.00 88.19 209 HIS A N 1
ATOM 1747 C CA . HIS A 1 209 ? -7.998 -4.230 -4.521 1.00 88.19 209 HIS A CA 1
ATOM 1748 C C . HIS A 1 209 ? -9.231 -4.162 -5.423 1.00 88.19 209 HIS A C 1
ATOM 1750 O O . HIS A 1 209 ? -9.654 -5.174 -5.983 1.00 88.19 209 HIS A O 1
ATOM 1756 N N . ILE A 1 210 ? -9.847 -2.984 -5.532 1.00 88.94 210 ILE A N 1
ATOM 1757 C CA . ILE A 1 210 ? -11.048 -2.821 -6.346 1.00 88.94 210 ILE A CA 1
ATOM 1758 C C . ILE A 1 210 ? -10.641 -2.738 -7.826 1.00 88.94 210 ILE A C 1
ATOM 1760 O O . ILE A 1 210 ? -9.828 -1.873 -8.177 1.00 88.94 210 ILE A O 1
ATOM 1764 N N . PRO A 1 211 ? -11.216 -3.575 -8.711 1.00 86.94 211 PRO A N 1
ATOM 1765 C CA . PRO A 1 211 ? -11.042 -3.430 -10.151 1.00 86.94 211 PRO A CA 1
ATOM 1766 C C . PRO A 1 211 ? -11.416 -2.020 -10.635 1.00 86.94 211 PRO A C 1
ATOM 1768 O O . PRO A 1 211 ? -12.370 -1.428 -10.122 1.00 86.94 211 PRO A O 1
ATOM 1771 N N . PRO A 1 212 ? -10.712 -1.461 -11.634 1.00 84.25 212 PRO A N 1
ATOM 1772 C CA . PRO A 1 212 ? -11.025 -0.136 -12.169 1.00 84.25 212 PRO A CA 1
ATOM 1773 C C . PRO A 1 212 ? -12.490 0.008 -12.607 1.00 84.25 212 PRO A C 1
ATOM 1775 O O . PRO A 1 212 ? -13.081 1.067 -12.391 1.00 84.25 212 PRO A O 1
ATOM 1778 N N . GLU A 1 213 ? -13.071 -1.056 -13.170 1.00 86.38 213 GLU A N 1
ATOM 1779 C CA . GLU A 1 213 ? -14.472 -1.097 -13.611 1.00 86.38 213 GLU A CA 1
ATOM 1780 C C . GLU A 1 213 ? -15.471 -0.902 -12.456 1.00 86.38 213 GLU A C 1
ATOM 1782 O O . GLU A 1 213 ? -16.480 -0.213 -12.612 1.00 86.38 213 GLU A O 1
ATOM 1787 N N . ASP A 1 214 ? -15.162 -1.450 -11.278 1.00 87.50 214 ASP A N 1
ATOM 1788 C CA . ASP A 1 214 ? -16.068 -1.480 -10.125 1.00 87.50 214 ASP A CA 1
ATOM 1789 C C . ASP A 1 214 ? -15.874 -0.290 -9.178 1.00 87.50 214 ASP A C 1
ATOM 1791 O O . ASP A 1 214 ? -16.722 -0.016 -8.324 1.00 87.50 214 ASP A O 1
ATOM 1795 N N . PHE A 1 215 ? -14.768 0.446 -9.310 1.00 88.06 215 PHE A N 1
ATOM 1796 C CA . PHE A 1 215 ? -14.375 1.480 -8.352 1.00 88.06 215 PHE A CA 1
ATOM 1797 C C . PHE A 1 215 ? -15.435 2.573 -8.168 1.00 88.06 215 PHE A C 1
ATOM 1799 O O . PHE A 1 215 ? -15.795 2.913 -7.039 1.00 88.06 215 PHE A O 1
ATOM 1806 N N . GLU A 1 216 ? -15.984 3.102 -9.264 1.00 88.00 216 GLU A N 1
ATOM 1807 C CA . GLU A 1 216 ? -17.025 4.136 -9.201 1.00 88.00 216 GLU A CA 1
ATOM 1808 C C . GLU A 1 216 ? -18.340 3.603 -8.622 1.00 88.00 216 GLU A C 1
ATOM 1810 O O . GLU A 1 216 ? -19.023 4.320 -7.885 1.00 88.00 216 GLU A O 1
ATOM 1815 N N . TYR A 1 217 ? -18.680 2.344 -8.909 1.00 89.81 217 TYR A N 1
ATOM 1816 C CA . TYR A 1 217 ? -19.860 1.692 -8.350 1.00 89.81 217 TYR A CA 1
ATOM 1817 C C . TYR A 1 217 ? -19.721 1.516 -6.835 1.00 89.81 217 TYR A C 1
ATOM 1819 O O . TYR A 1 217 ? -20.611 1.926 -6.084 1.00 89.81 217 TYR A O 1
ATOM 1827 N N . ILE A 1 218 ? -18.591 0.976 -6.367 1.00 88.88 218 ILE A N 1
ATOM 1828 C CA . ILE A 1 218 ? -18.353 0.751 -4.938 1.00 88.88 218 ILE A CA 1
ATOM 1829 C C . ILE A 1 218 ? -18.309 2.084 -4.185 1.00 88.88 218 ILE A C 1
ATOM 1831 O O . ILE A 1 218 ? -18.975 2.232 -3.160 1.00 88.88 218 ILE A O 1
ATOM 1835 N N . ARG A 1 219 ? -17.613 3.091 -4.729 1.00 87.19 219 ARG A N 1
ATOM 1836 C CA . ARG A 1 219 ? -17.502 4.421 -4.111 1.00 87.19 219 ARG A CA 1
ATOM 1837 C C . ARG A 1 219 ? -18.860 5.092 -3.895 1.00 87.19 219 ARG A C 1
ATOM 1839 O O . ARG A 1 219 ? -19.031 5.798 -2.905 1.00 87.19 219 ARG A O 1
ATOM 1846 N N . ARG A 1 220 ? -19.812 4.913 -4.818 1.00 88.00 220 ARG A N 1
ATOM 1847 C CA . ARG A 1 220 ? -21.145 5.535 -4.735 1.00 88.00 220 ARG A CA 1
ATOM 1848 C C . ARG A 1 220 ? -22.120 4.745 -3.865 1.00 88.00 220 ARG A C 1
ATOM 1850 O O . ARG A 1 220 ? -22.909 5.356 -3.153 1.00 88.00 220 ARG A O 1
ATO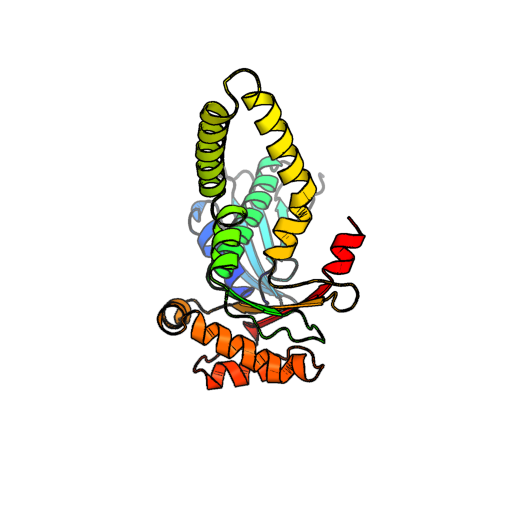M 1857 N N . ASN A 1 221 ? -22.074 3.414 -3.923 1.00 89.62 221 ASN A N 1
ATOM 1858 C CA . ASN A 1 221 ? -23.106 2.560 -3.325 1.00 89.62 221 ASN A CA 1
ATOM 1859 C C . ASN A 1 221 ? -22.762 2.034 -1.923 1.00 89.62 221 ASN A C 1
ATOM 1861 O O . ASN A 1 221 ? -23.661 1.584 -1.213 1.00 89.62 221 ASN A O 1
ATOM 1865 N N . TYR A 1 222 ? -21.497 2.113 -1.497 1.00 89.19 222 TYR A N 1
ATOM 1866 C CA . TYR A 1 222 ? -21.045 1.603 -0.199 1.00 89.19 222 TYR A CA 1
ATOM 1867 C C . TYR A 1 222 ? -20.508 2.737 0.682 1.00 89.19 222 TYR A C 1
ATOM 1869 O O . TYR A 1 222 ? -19.294 2.917 0.802 1.00 89.19 222 TYR A O 1
ATOM 1877 N N . PRO A 1 223 ? -21.400 3.518 1.324 1.00 86.75 223 PRO A N 1
ATOM 1878 C CA . PRO A 1 223 ? -20.993 4.513 2.306 1.00 86.75 223 PRO A CA 1
ATOM 1879 C C . PRO A 1 223 ? -20.350 3.845 3.529 1.00 86.75 223 PRO A C 1
ATOM 1881 O O . PRO A 1 223 ? -20.453 2.632 3.744 1.00 86.75 223 PRO A O 1
ATOM 1884 N N . ARG A 1 224 ? -19.699 4.657 4.368 1.00 82.06 224 ARG A N 1
ATOM 1885 C CA . ARG A 1 224 ? -18.931 4.192 5.532 1.00 82.06 224 ARG A CA 1
ATOM 1886 C C . ARG A 1 224 ? -19.730 3.241 6.427 1.00 82.06 224 ARG A C 1
ATOM 1888 O O . ARG A 1 224 ? -19.176 2.264 6.914 1.00 82.06 224 ARG A O 1
ATOM 1895 N N . GLU A 1 225 ? -21.015 3.500 6.631 1.00 81.19 225 GLU A N 1
ATOM 1896 C CA . GLU A 1 225 ? -21.893 2.702 7.488 1.00 81.19 225 GLU A CA 1
ATOM 1897 C C . GLU A 1 225 ? -22.059 1.269 6.964 1.00 81.19 225 GLU A C 1
ATOM 1899 O O . GLU A 1 225 ? -21.967 0.320 7.740 1.00 81.19 225 GLU A O 1
ATOM 1904 N N . ARG A 1 226 ? -22.230 1.101 5.645 1.00 84.50 226 ARG A N 1
ATOM 1905 C CA . ARG A 1 226 ? -22.311 -0.214 4.984 1.00 84.50 226 ARG A CA 1
ATOM 1906 C C . ARG A 1 226 ? -20.984 -0.962 5.082 1.00 84.50 226 ARG A C 1
ATOM 1908 O O . ARG A 1 226 ? -20.966 -2.139 5.425 1.00 84.50 226 ARG A O 1
ATOM 1915 N N . LEU A 1 227 ? -19.866 -0.270 4.856 1.00 88.19 227 LEU A N 1
ATOM 1916 C CA . LEU A 1 227 ? -18.532 -0.866 4.992 1.00 88.19 227 LEU A CA 1
ATOM 1917 C C . LEU A 1 227 ? -18.257 -1.325 6.433 1.00 88.19 227 LEU A C 1
ATOM 1919 O O . LEU A 1 227 ? -17.679 -2.388 6.642 1.00 88.19 227 LEU A O 1
ATOM 1923 N N . LEU A 1 228 ? -18.708 -0.569 7.438 1.00 83.50 228 LEU A N 1
ATOM 1924 C CA . LEU A 1 228 ? -18.598 -0.970 8.844 1.00 83.50 228 LEU A CA 1
ATOM 1925 C C . LEU A 1 228 ? -19.460 -2.197 9.174 1.00 83.50 228 LEU A C 1
ATOM 1927 O O . LEU A 1 228 ? -19.032 -3.038 9.961 1.00 83.50 228 LEU A O 1
ATOM 1931 N N . GLN A 1 229 ? -20.636 -2.338 8.556 1.00 86.44 229 GLN A N 1
ATOM 1932 C CA . GLN A 1 229 ? -21.455 -3.547 8.694 1.00 86.44 229 GLN A CA 1
ATOM 1933 C C . GLN A 1 229 ? -20.740 -4.774 8.115 1.00 86.44 229 GLN A C 1
ATOM 1935 O O . GLN A 1 229 ? -20.602 -5.771 8.821 1.00 86.44 229 GLN A O 1
ATOM 1940 N N . ILE A 1 230 ? -20.196 -4.666 6.897 1.00 89.88 230 ILE A N 1
ATOM 1941 C CA . ILE A 1 230 ? -19.392 -5.726 6.263 1.00 89.88 230 ILE A CA 1
ATOM 1942 C C . ILE A 1 230 ? -18.205 -6.109 7.159 1.00 89.88 230 ILE A C 1
ATOM 1944 O O . ILE A 1 230 ? -17.995 -7.281 7.467 1.00 89.88 230 ILE A O 1
ATOM 1948 N N . LYS A 1 231 ? -17.455 -5.110 7.644 1.00 88.12 231 LYS A N 1
ATOM 1949 C CA . LYS A 1 231 ? -16.311 -5.301 8.550 1.00 88.12 231 LYS A CA 1
ATOM 1950 C C . LYS A 1 231 ? -16.692 -6.094 9.802 1.00 88.12 231 LYS A C 1
ATOM 1952 O O . LYS A 1 231 ? -15.933 -6.960 10.246 1.00 88.12 231 LYS A O 1
ATOM 1957 N N . ARG A 1 232 ? -17.835 -5.758 10.402 1.00 85.94 232 ARG A N 1
ATOM 1958 C CA . ARG A 1 232 ? -18.339 -6.394 11.619 1.00 85.94 232 ARG A CA 1
ATOM 1959 C C . ARG A 1 232 ? -18.753 -7.838 11.359 1.00 85.94 232 ARG A C 1
ATOM 1961 O O . ARG A 1 232 ? -18.403 -8.713 12.141 1.00 85.94 232 ARG A O 1
ATOM 1968 N N . GLU A 1 233 ? -19.443 -8.089 10.257 1.00 88.56 233 GLU A N 1
ATOM 1969 C CA . GLU A 1 233 ? -19.908 -9.426 9.904 1.00 88.56 233 GLU A CA 1
ATOM 1970 C C . GLU A 1 233 ? -18.749 -10.387 9.607 1.00 88.56 233 GLU A C 1
ATOM 1972 O O . GLU A 1 233 ? -18.746 -11.518 10.094 1.00 88.56 233 GLU A O 1
ATOM 1977 N N . ILE A 1 234 ? -17.707 -9.920 8.907 1.00 89.44 234 ILE A N 1
ATOM 1978 C CA . ILE A 1 234 ? -16.471 -10.695 8.704 1.00 89.44 234 ILE A CA 1
ATOM 1979 C C . ILE A 1 234 ? -15.851 -11.071 10.048 1.00 89.44 234 ILE A C 1
ATOM 1981 O O . ILE A 1 234 ? -15.469 -12.220 10.258 1.00 89.44 234 ILE A O 1
ATOM 1985 N N . TYR A 1 235 ? -15.771 -10.117 10.974 1.00 85.56 235 TYR A N 1
ATOM 1986 C CA . TYR A 1 235 ? -15.207 -10.352 12.296 1.00 85.56 235 TYR A CA 1
ATOM 1987 C C . TYR A 1 235 ? -16.024 -11.381 13.097 1.00 85.56 235 TYR A C 1
ATOM 1989 O O . TYR A 1 235 ? -15.444 -12.307 13.663 1.00 85.56 235 TYR A O 1
ATOM 1997 N N . GLU A 1 236 ? -17.356 -11.255 13.116 1.00 85.69 236 GLU A N 1
ATOM 1998 C CA . GLU A 1 236 ? -18.259 -12.168 13.834 1.00 85.69 236 GLU A CA 1
ATOM 1999 C C . GLU A 1 236 ? -18.171 -13.607 13.298 1.00 85.69 236 GLU A C 1
ATOM 2001 O O . GLU A 1 236 ? -18.241 -14.559 14.075 1.00 85.69 236 GLU A O 1
ATOM 2006 N N . ARG A 1 237 ? -17.943 -13.779 11.989 1.00 87.62 237 ARG A N 1
ATOM 2007 C CA . ARG A 1 237 ? -17.790 -15.098 11.353 1.00 87.62 237 ARG A CA 1
ATOM 2008 C C . ARG A 1 237 ? -16.371 -15.681 11.412 1.00 87.62 237 ARG A C 1
ATOM 2010 O O . ARG A 1 237 ? -16.208 -16.867 11.136 1.00 87.62 237 ARG A O 1
ATOM 2017 N N . THR A 1 238 ? -15.351 -14.891 11.765 1.00 87.56 238 THR A N 1
ATOM 2018 C CA . THR A 1 238 ? -13.938 -15.327 11.769 1.00 87.56 238 THR A CA 1
ATOM 2019 C C . THR A 1 238 ? -13.281 -15.140 13.138 1.00 87.56 238 THR A C 1
ATOM 2021 O O . THR A 1 238 ? -13.288 -16.052 13.968 1.00 87.56 238 THR A O 1
ATOM 2024 N N . LEU A 1 239 ? -12.745 -13.948 13.396 1.00 83.62 239 LEU A N 1
ATOM 2025 C CA . LEU A 1 239 ? -11.932 -13.613 14.562 1.00 83.62 239 LEU A CA 1
ATOM 2026 C C . LEU A 1 239 ? -12.687 -13.795 15.886 1.00 83.62 239 LEU A C 1
ATOM 2028 O O . LEU A 1 239 ? -12.083 -14.221 16.869 1.00 83.62 239 LEU A O 1
ATOM 2032 N N . ALA A 1 240 ? -14.002 -13.548 15.917 1.00 79.38 240 ALA A N 1
ATOM 2033 C CA . ALA A 1 240 ? -14.830 -13.773 17.106 1.00 79.38 240 ALA A CA 1
ATOM 2034 C C . ALA A 1 240 ? -14.879 -15.252 17.532 1.00 79.38 240 ALA A C 1
ATOM 2036 O O . ALA A 1 240 ? -15.036 -15.555 18.712 1.00 79.38 240 ALA A O 1
ATOM 2037 N N . LEU A 1 241 ? -14.715 -16.168 16.574 1.00 82.38 241 LEU A N 1
ATOM 2038 C CA . LEU A 1 241 ? -14.671 -17.613 16.797 1.00 82.38 241 LEU A CA 1
ATOM 2039 C C . LEU A 1 241 ? -13.239 -18.120 17.051 1.00 82.38 241 LEU A C 1
ATOM 2041 O O . LEU A 1 241 ? -13.016 -19.328 17.084 1.00 82.38 241 LEU A O 1
ATOM 2045 N N . GLY A 1 242 ? -12.260 -17.216 17.181 1.00 77.75 242 GLY A N 1
ATOM 2046 C CA . GLY A 1 242 ? -10.843 -17.554 17.325 1.00 77.75 242 GLY A CA 1
ATOM 2047 C C . GLY A 1 242 ? -10.184 -18.069 16.040 1.00 77.75 242 GLY A C 1
ATOM 2048 O O . GLY A 1 242 ? -9.103 -18.648 16.108 1.00 77.75 242 GLY A O 1
ATOM 2049 N N . ARG A 1 243 ? -10.822 -17.886 14.875 1.00 82.38 243 ARG A N 1
ATOM 2050 C CA . ARG A 1 243 ? -10.288 -18.286 13.562 1.00 82.38 243 ARG A CA 1
ATOM 2051 C C . ARG A 1 243 ? -9.570 -17.118 12.891 1.00 82.38 243 ARG A C 1
ATOM 2053 O O . ARG A 1 243 ? -9.890 -15.963 13.153 1.00 82.38 243 ARG A O 1
ATOM 2060 N N . THR A 1 244 ? -8.632 -17.409 11.994 1.00 83.75 244 THR A N 1
ATOM 2061 C CA . THR A 1 244 ? -8.024 -16.390 11.127 1.00 83.75 244 THR A CA 1
ATOM 2062 C C . THR A 1 244 ? -9.020 -15.905 10.072 1.00 83.75 244 THR A C 1
ATOM 2064 O O . THR A 1 244 ? -10.020 -16.566 9.786 1.00 83.75 244 THR A O 1
ATOM 2067 N N . ILE A 1 245 ? -8.761 -14.727 9.500 1.00 85.62 245 ILE A N 1
ATOM 2068 C CA . ILE A 1 245 ? -9.560 -14.218 8.382 1.00 85.62 245 ILE A CA 1
ATOM 2069 C C . ILE A 1 245 ? -9.281 -15.091 7.162 1.00 85.62 245 ILE A C 1
ATOM 2071 O O . ILE A 1 245 ? -8.149 -15.153 6.685 1.00 85.62 245 ILE A O 1
ATOM 2075 N N . ASP A 1 246 ? -10.326 -15.747 6.677 1.00 86.88 246 ASP A N 1
ATOM 2076 C CA . ASP A 1 246 ? -10.281 -16.640 5.530 1.00 86.88 246 ASP A CA 1
ATOM 2077 C C . ASP A 1 246 ? -10.913 -15.986 4.289 1.00 86.88 246 ASP A C 1
ATOM 2079 O O . ASP A 1 246 ? -11.915 -15.272 4.383 1.00 86.88 246 ASP A O 1
ATOM 2083 N N . VAL A 1 247 ? -10.319 -16.244 3.121 1.00 86.25 247 VAL A N 1
ATOM 2084 C CA . VAL A 1 247 ? -10.721 -15.647 1.838 1.00 86.25 247 VAL A CA 1
ATOM 2085 C C . VAL A 1 247 ? -12.138 -16.072 1.455 1.00 86.25 247 VAL A C 1
ATOM 2087 O O . VAL A 1 247 ? -12.906 -15.228 0.993 1.00 86.25 247 VAL A O 1
ATOM 2090 N N . GLN A 1 248 ? -12.514 -17.332 1.701 1.00 88.38 248 GLN A N 1
ATOM 2091 C CA . GLN A 1 248 ? -13.853 -17.833 1.382 1.00 88.38 248 GLN A CA 1
ATOM 2092 C C . GLN A 1 248 ? -14.913 -17.128 2.231 1.00 88.38 248 GLN A C 1
ATOM 2094 O O . GLN A 1 248 ? -15.909 -16.629 1.713 1.00 88.38 248 GLN A O 1
ATOM 2099 N N . THR A 1 249 ? -14.654 -16.988 3.533 1.00 88.81 249 THR A N 1
ATOM 2100 C CA . THR A 1 249 ? -15.581 -16.287 4.436 1.00 88.81 249 THR A CA 1
ATOM 2101 C C . THR A 1 249 ? -15.766 -14.821 4.032 1.00 88.81 249 THR A C 1
ATOM 2103 O O . THR A 1 249 ? -16.880 -14.297 4.075 1.00 88.81 249 THR A O 1
ATOM 2106 N N . VAL A 1 250 ? -14.690 -14.147 3.614 1.00 90.25 250 VAL A N 1
ATOM 2107 C CA . VAL A 1 250 ? -14.762 -12.767 3.112 1.00 90.25 250 VAL A CA 1
ATOM 2108 C C . VAL A 1 250 ? -15.584 -12.696 1.824 1.00 90.25 250 VAL A C 1
ATOM 2110 O O . VAL A 1 250 ? -16.437 -11.818 1.713 1.00 90.25 250 VAL A O 1
ATOM 2113 N N . GLN A 1 251 ? -15.378 -13.616 0.879 1.00 90.69 251 GLN A N 1
ATOM 2114 C CA . GLN A 1 251 ? -16.164 -13.688 -0.358 1.00 90.69 251 GLN A CA 1
ATOM 2115 C C . GLN A 1 251 ? -17.651 -13.855 -0.104 1.00 90.69 251 GLN A C 1
ATOM 2117 O O . GLN A 1 251 ? -18.452 -13.141 -0.709 1.00 90.69 251 GLN A O 1
ATOM 2122 N N . ASP A 1 252 ? -18.015 -14.752 0.805 1.00 92.06 252 ASP A N 1
ATOM 2123 C CA . ASP A 1 252 ? -19.409 -15.016 1.132 1.00 92.06 252 ASP A CA 1
ATOM 2124 C C . ASP A 1 252 ? -20.076 -13.765 1.715 1.00 92.06 252 ASP A C 1
ATOM 2126 O O . ASP A 1 252 ? -21.172 -13.390 1.295 1.00 92.06 252 ASP A O 1
ATOM 2130 N N . VAL A 1 253 ? -19.403 -13.070 2.642 1.00 91.94 253 VAL A N 1
ATOM 2131 C CA . VAL A 1 253 ? -19.929 -11.826 3.227 1.00 91.94 253 VAL A CA 1
ATOM 2132 C C . VAL A 1 253 ? -20.027 -10.727 2.169 1.00 91.94 253 VAL A C 1
ATOM 2134 O O . VAL A 1 253 ? -21.076 -10.106 2.030 1.00 91.94 253 VAL A O 1
ATOM 2137 N N . PHE A 1 254 ? -18.982 -10.492 1.377 1.00 91.12 254 PHE A N 1
ATOM 2138 C CA . PHE A 1 254 ? -19.022 -9.476 0.319 1.00 91.12 254 PHE A CA 1
ATOM 2139 C C . PHE A 1 254 ? -20.144 -9.747 -0.691 1.00 91.12 254 PHE A C 1
ATOM 2141 O O . PHE A 1 254 ? -20.885 -8.826 -1.040 1.00 91.12 254 PHE A O 1
ATOM 2148 N N . SER A 1 255 ? -20.337 -11.010 -1.078 1.00 90.62 255 SER A N 1
ATOM 2149 C CA . SER A 1 255 ? -21.397 -11.426 -2.001 1.00 90.62 255 SER A CA 1
ATOM 2150 C C . SER A 1 255 ? -22.790 -11.179 -1.420 1.00 90.62 255 SER A C 1
ATOM 2152 O O . SER A 1 255 ? -23.663 -10.672 -2.122 1.00 90.62 255 SER A O 1
ATOM 2154 N N . GLN A 1 256 ? -22.996 -11.447 -0.124 1.00 90.69 256 GLN A N 1
ATOM 2155 C CA . GLN A 1 256 ? -24.255 -11.146 0.577 1.00 90.69 256 GLN A CA 1
ATOM 2156 C C . GLN A 1 256 ? -24.579 -9.648 0.603 1.00 90.69 256 GLN A C 1
ATOM 2158 O O . GLN A 1 256 ? -25.748 -9.266 0.582 1.00 90.69 256 GLN A O 1
ATOM 2163 N N . HIS A 1 257 ? -23.552 -8.797 0.602 1.00 88.62 257 HIS A N 1
ATOM 2164 C CA . HIS A 1 257 ? -23.712 -7.346 0.521 1.00 88.62 257 HIS A CA 1
ATOM 2165 C C . HIS A 1 257 ? -23.784 -6.809 -0.913 1.00 88.62 257 HIS A C 1
ATOM 2167 O O . HIS A 1 257 ? -23.995 -5.610 -1.073 1.00 88.62 257 HIS A O 1
ATOM 2173 N N . GLY A 1 258 ? -23.683 -7.671 -1.933 1.00 85.31 258 GLY A N 1
ATOM 2174 C CA . GLY A 1 258 ? -23.789 -7.307 -3.349 1.00 85.31 258 GLY A CA 1
ATOM 2175 C C . GLY A 1 258 ? -22.461 -6.955 -4.027 1.00 85.31 258 GLY A C 1
ATOM 2176 O O . GLY A 1 258 ? -22.471 -6.335 -5.090 1.00 85.31 258 GLY A O 1
ATOM 2177 N N . ILE A 1 259 ? -21.320 -7.322 -3.435 1.00 87.00 259 ILE A N 1
ATOM 2178 C CA . ILE A 1 259 ? -19.988 -7.133 -4.022 1.00 87.00 259 ILE A CA 1
ATOM 2179 C C . ILE A 1 259 ? -19.466 -8.488 -4.501 1.00 87.00 259 ILE A C 1
ATOM 2181 O O . ILE A 1 259 ? -19.134 -9.356 -3.697 1.00 87.00 259 ILE A O 1
ATOM 2185 N N . THR A 1 260 ? -19.354 -8.661 -5.817 1.00 84.94 260 THR A N 1
ATOM 2186 C CA . THR A 1 260 ? -18.717 -9.853 -6.393 1.00 84.94 260 THR A CA 1
ATOM 2187 C C . THR A 1 260 ? -17.214 -9.630 -6.427 1.00 84.94 260 THR A C 1
ATOM 2189 O O . THR A 1 260 ? -16.742 -8.740 -7.130 1.00 84.94 260 THR A O 1
ATOM 2192 N N . ILE A 1 261 ? -16.457 -10.414 -5.663 1.00 84.50 261 ILE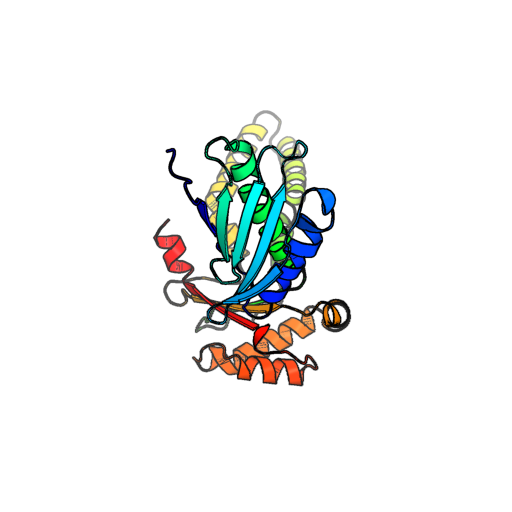 A N 1
ATOM 2193 C CA . ILE A 1 261 ? -15.002 -10.262 -5.569 1.00 84.50 261 ILE A CA 1
ATOM 2194 C C . ILE A 1 261 ? -14.285 -11.487 -6.126 1.00 84.50 261 ILE A C 1
ATOM 2196 O O . ILE A 1 261 ? -14.718 -12.622 -5.933 1.00 84.50 261 ILE A O 1
ATOM 2200 N N . ARG A 1 262 ? -13.148 -11.256 -6.785 1.00 84.50 262 ARG A N 1
ATOM 2201 C CA . ARG A 1 262 ? -12.226 -12.328 -7.171 1.00 84.50 262 ARG A CA 1
ATOM 2202 C C . ARG A 1 262 ? -11.262 -12.600 -6.009 1.00 84.50 262 ARG A C 1
ATOM 2204 O O . ARG A 1 262 ? -10.743 -11.633 -5.450 1.00 84.50 262 ARG A O 1
ATOM 2211 N N . PRO A 1 263 ? -10.988 -13.869 -5.650 1.00 82.12 263 PRO A N 1
ATOM 2212 C CA . PRO A 1 263 ? -10.063 -14.200 -4.560 1.00 82.12 263 PRO A CA 1
ATOM 2213 C C . PRO A 1 263 ? -8.682 -13.572 -4.743 1.00 82.12 263 PRO A C 1
ATOM 2215 O O . PRO A 1 263 ? -8.073 -13.132 -3.778 1.00 82.12 263 PRO A O 1
ATOM 2218 N N . GLU A 1 264 ? -8.223 -13.482 -5.988 1.00 81.81 264 GLU A N 1
ATOM 2219 C CA . GLU A 1 264 ? -6.904 -12.958 -6.353 1.00 81.81 264 GLU A CA 1
ATOM 2220 C C . GLU A 1 264 ? -6.728 -11.470 -5.996 1.00 81.81 264 GLU A C 1
ATOM 2222 O O . GLU A 1 264 ? -5.607 -11.011 -5.780 1.00 81.81 264 GLU A O 1
ATOM 2227 N N . ASN A 1 265 ? -7.832 -10.724 -5.874 1.00 84.31 265 ASN A N 1
ATOM 2228 C CA . ASN A 1 265 ? -7.824 -9.306 -5.506 1.00 84.31 265 ASN A CA 1
ATOM 2229 C C . ASN A 1 265 ? -7.765 -9.089 -3.987 1.00 84.31 265 ASN A C 1
ATOM 2231 O O . ASN A 1 265 ? -7.590 -7.952 -3.531 1.00 84.31 265 ASN A O 1
ATOM 2235 N N . LEU A 1 266 ? -7.952 -10.154 -3.202 1.00 85.44 266 LEU A N 1
ATOM 2236 C CA . LEU A 1 266 ? -7.896 -10.114 -1.751 1.00 85.44 266 LEU A CA 1
ATOM 2237 C C . LEU A 1 266 ? -6.504 -10.456 -1.251 1.00 85.44 266 LEU A C 1
ATOM 2239 O O . LEU A 1 266 ? -5.847 -11.383 -1.718 1.00 85.44 266 LEU A O 1
ATOM 2243 N N . LEU A 1 267 ? -6.086 -9.730 -0.224 1.00 84.50 267 LEU A N 1
ATOM 2244 C CA . LEU A 1 267 ? -4.840 -9.997 0.458 1.00 84.50 267 LEU A CA 1
ATOM 2245 C C . LEU A 1 267 ? -5.040 -9.851 1.966 1.00 84.50 267 LEU A C 1
ATOM 2247 O O . LEU A 1 267 ? -5.455 -8.802 2.456 1.00 84.50 267 LEU A O 1
ATOM 2251 N N . VAL A 1 268 ? -4.755 -10.924 2.703 1.00 85.75 268 VAL A N 1
ATOM 2252 C CA . VAL A 1 268 ? -4.862 -10.971 4.166 1.00 85.75 268 VAL A CA 1
ATOM 2253 C C . VAL A 1 268 ? -3.457 -10.951 4.756 1.00 85.75 268 VAL A C 1
ATOM 2255 O O . VAL A 1 268 ? -2.641 -11.819 4.455 1.00 85.75 268 VAL A O 1
ATOM 2258 N N . LYS A 1 269 ? -3.169 -9.960 5.602 1.00 85.12 269 LYS A N 1
ATOM 2259 C CA . LYS A 1 269 ? -1.912 -9.834 6.354 1.00 85.12 269 LYS A CA 1
ATOM 2260 C C . LYS A 1 269 ? -2.211 -9.846 7.848 1.00 85.12 269 LYS A C 1
ATOM 2262 O O . LYS A 1 269 ? -3.149 -9.196 8.302 1.00 85.12 269 LYS A O 1
ATOM 2267 N N . SER A 1 270 ? -1.380 -10.530 8.622 1.00 82.94 270 SER A N 1
ATOM 2268 C CA . SER A 1 270 ? -1.339 -10.407 10.081 1.00 82.94 270 SER A CA 1
ATOM 2269 C C . SER A 1 270 ? 0.012 -9.833 10.479 1.00 82.94 270 SER A C 1
ATOM 2271 O O . SER A 1 270 ? 1.043 -10.398 10.121 1.00 82.94 270 SER A O 1
ATOM 2273 N N . VAL A 1 271 ? 0.013 -8.724 11.212 1.00 82.25 271 VAL A N 1
ATOM 2274 C CA . VAL A 1 271 ? 1.241 -8.042 11.636 1.00 82.25 271 VAL A CA 1
ATOM 2275 C C . VAL A 1 271 ? 1.282 -7.995 13.155 1.00 82.25 271 VAL A C 1
ATOM 2277 O O . VAL A 1 271 ? 0.326 -7.539 13.782 1.00 82.25 271 VAL A O 1
ATOM 2280 N N . ASN A 1 272 ? 2.381 -8.460 13.750 1.00 80.56 272 ASN A N 1
ATOM 2281 C CA . ASN A 1 272 ? 2.640 -8.281 15.175 1.00 80.56 272 ASN A CA 1
ATOM 2282 C C . ASN A 1 272 ? 3.181 -6.867 15.405 1.00 80.56 272 ASN A C 1
ATOM 2284 O O . ASN A 1 272 ? 4.370 -6.609 15.238 1.00 80.56 272 ASN A O 1
ATOM 2288 N N . VAL A 1 273 ? 2.296 -5.941 15.756 1.00 78.06 273 VAL A N 1
ATOM 2289 C CA . VAL A 1 273 ? 2.673 -4.535 15.947 1.00 78.06 273 VAL A CA 1
ATOM 2290 C C . VAL A 1 273 ? 3.370 -4.328 17.291 1.00 78.06 273 VAL A C 1
ATOM 2292 O O . VAL A 1 273 ? 4.246 -3.477 17.400 1.00 78.06 273 VAL A O 1
ATOM 2295 N N . TYR A 1 274 ? 3.035 -5.131 18.305 1.00 73.69 274 TYR A N 1
ATOM 2296 C CA . TYR A 1 274 ? 3.668 -5.040 19.623 1.00 73.69 274 TYR A CA 1
ATOM 2297 C C . TYR A 1 274 ? 5.172 -5.343 19.562 1.00 73.69 274 TYR A C 1
ATOM 2299 O O . TYR A 1 274 ? 5.972 -4.626 20.156 1.00 73.69 274 TYR A O 1
ATOM 2307 N N . GLN A 1 275 ? 5.567 -6.371 18.807 1.00 72.25 275 GLN A N 1
ATOM 2308 C CA . GLN A 1 275 ? 6.971 -6.748 18.652 1.00 72.25 275 GLN A CA 1
ATOM 2309 C C . GLN A 1 275 ? 7.780 -5.670 17.922 1.00 72.25 275 GLN A C 1
ATOM 2311 O O . GLN A 1 275 ? 8.875 -5.349 18.366 1.00 72.25 275 GLN A O 1
ATOM 2316 N N . ILE A 1 276 ? 7.209 -5.051 16.881 1.00 73.75 276 ILE A N 1
ATOM 2317 C CA . ILE A 1 276 ? 7.847 -3.932 16.170 1.00 73.75 276 ILE A CA 1
ATOM 2318 C C . ILE A 1 276 ? 8.161 -2.790 17.141 1.00 73.75 276 ILE A C 1
ATOM 2320 O O . ILE A 1 276 ? 9.247 -2.233 17.099 1.00 73.75 276 ILE A O 1
ATOM 2324 N N . ILE A 1 277 ? 7.229 -2.458 18.038 1.00 66.62 277 ILE A N 1
ATOM 2325 C CA . ILE A 1 277 ? 7.426 -1.381 19.018 1.00 66.62 277 ILE A CA 1
ATOM 2326 C C . ILE A 1 277 ? 8.462 -1.768 20.081 1.00 66.62 277 ILE A C 1
ATOM 2328 O O . ILE A 1 277 ? 9.170 -0.902 20.571 1.00 66.62 277 ILE A O 1
ATOM 2332 N N . LYS A 1 278 ? 8.555 -3.049 20.454 1.00 68.75 278 LYS A N 1
ATOM 2333 C CA . LYS A 1 278 ? 9.528 -3.525 21.449 1.00 68.75 278 LYS A CA 1
ATOM 2334 C C . LYS A 1 278 ? 10.963 -3.580 20.909 1.00 68.75 278 LYS A C 1
ATOM 2336 O O . LYS A 1 278 ? 11.902 -3.518 21.695 1.00 68.75 278 LYS A O 1
ATOM 2341 N N . GLU A 1 279 ? 11.123 -3.770 19.602 1.00 61.91 279 GLU A N 1
ATOM 2342 C CA . GLU A 1 279 ? 12.428 -3.853 18.933 1.00 61.91 279 GLU A CA 1
ATOM 2343 C C . GLU A 1 279 ? 13.023 -2.478 18.569 1.00 61.91 279 GLU A C 1
ATOM 2345 O O . GLU A 1 279 ? 14.207 -2.413 18.238 1.00 61.91 279 GLU A O 1
ATOM 2350 N N . VAL A 1 280 ? 12.230 -1.400 18.648 1.00 50.25 280 VAL A N 1
ATOM 2351 C CA . VAL A 1 280 ? 12.643 0.004 18.433 1.00 50.25 280 VAL A CA 1
ATOM 2352 C C . VAL A 1 280 ? 13.000 0.668 19.758 1.00 50.25 280 VAL A C 1
ATOM 2354 O O . VAL A 1 280 ? 14.029 1.380 19.784 1.00 50.25 280 VAL A O 1
#

Secondary structure (DSSP, 8-state):
------EEEEE-----GGGHHHHHHHHIIIIIGGGGGGEEEEEEEEETTEEEEEEEEEPTTSS-EEEEEEE-SSSEEEEEEESSTTS-HHHHHHHHHHHHHHHHHHHHHHHTTEEEEEE---SS--------HHHHHHHIIIII-HHHHHHHHHHHHHHHHHHHHHHHHHHHHHHHHHHHHHTHHHHHHHH-S---BTTB-EEEEEEEE--HHHHHHHHHH--HHHHHHHHHHHHHHTGGGTPPP-HHHHHHHHHHTT----GGGEEEEEEEHHHHHHH-

Radius of gyration: 26.37 Å; chains: 1; bounding box: 63×60×66 Å

Sequence (280 aa):
MGVLEERFFKIQTEVSPAYQSDLLMFIYRKYIVPFYRNFANVRRWILDGRETLAFTLLDPNGLWYVDVEVTAGNPVEVRMKPSDPNVPDRVLNKIKEDLIITIQMFEDEIRRRTLYFAWVPSKHFAKEKTFTQKRKILSQIFTGNMLLLFVIFIFFSYAVFILAGPEYAPIILVISQFILVLFSDKIIMRMGDWSITEESPYVYILQYHIPPEDFEYIRRNYPRERLLQIKREIYERTLALGRTIDVQTVQDVFSQHGITIRPENLLVKSVNVYQIIKEV

pLDDT: mean 82.88, std 13.5, range [38.0, 96.62]

Foldseek 3Di:
DDDFDKDKDWAAAPDFPVCLVVLLVLCCVPPCVVPVVQKDPFDWDADPNWIKTWIKGADPVRPWIKIWIWTGDRTIMIIITIPDPPPDPVVVVVVVVVSNVSSVVVRVVQVVQKDKFKDFLDPDDPPLPPCDVVLVVLCCCPPNDVVNVVVVLVVVLVVLCVPVNPPCSVVVSVVVVVVCVVCVVVSVVVNDSDDCDPVGQKMKMKMARHDPVCRVVCVPPQPPVNVVVLSVQQCVVASVVVHHRDLVSSQVSCVVSPHHGDSSRIDIDMDRNVVVVVVD